Protein AF-A0A8S3DML2-F1 (afdb_monomer_lite)

Organism: NCBI:txid392030

Structure (mmCIF, N/CA/C/O backbone):
data_AF-A0A8S3DML2-F1
#
_entry.id   AF-A0A8S3DML2-F1
#
loop_
_atom_site.group_PDB
_atom_site.id
_atom_site.type_symbol
_atom_site.label_atom_id
_atom_site.label_alt_id
_atom_site.label_comp_id
_atom_site.label_asym_id
_atom_site.label_entity_id
_atom_site.label_seq_id
_atom_site.pdbx_PDB_ins_code
_atom_site.Cartn_x
_atom_site.Cartn_y
_atom_site.Cartn_z
_atom_site.occupancy
_atom_site.B_iso_or_equiv
_atom_site.auth_seq_id
_atom_site.auth_comp_id
_atom_site.auth_asym_id
_atom_site.auth_atom_id
_atom_site.pdbx_PDB_model_num
ATOM 1 N N . MET A 1 1 ? -8.976 -10.281 14.510 1.00 56.25 1 MET A N 1
ATOM 2 C CA . MET A 1 1 ? -8.983 -8.835 14.181 1.00 56.25 1 MET A CA 1
ATOM 3 C C . MET A 1 1 ? -7.883 -8.433 13.188 1.00 56.25 1 MET A C 1
ATOM 5 O O . MET A 1 1 ? -8.184 -7.615 12.337 1.00 56.25 1 MET A O 1
ATOM 9 N N . GLY A 1 2 ? -6.665 -9.001 13.214 1.00 67.88 2 GLY A N 1
ATOM 10 C CA . GLY A 1 2 ? -5.572 -8.582 12.304 1.00 67.88 2 GLY A CA 1
ATOM 11 C C . GLY A 1 2 ? -5.790 -8.840 10.802 1.00 67.88 2 GLY A C 1
ATOM 12 O O . GLY A 1 2 ? -5.437 -8.001 9.981 1.00 67.88 2 GLY A O 1
ATOM 13 N N . TYR A 1 3 ? -6.442 -9.946 10.428 1.00 61.25 3 TYR A N 1
ATOM 14 C CA . TYR A 1 3 ? -6.661 -10.288 9.013 1.00 61.25 3 TYR A CA 1
ATOM 15 C C . TYR A 1 3 ? -7.576 -9.310 8.268 1.00 61.25 3 TYR A C 1
ATOM 17 O O . TYR A 1 3 ? -7.368 -9.074 7.083 1.00 61.25 3 TYR A O 1
ATOM 25 N N . LEU A 1 4 ? -8.551 -8.704 8.954 1.00 67.25 4 LEU A N 1
ATOM 26 C CA . LEU A 1 4 ? -9.472 -7.752 8.329 1.00 67.25 4 LEU A CA 1
ATOM 27 C C . LEU A 1 4 ? -8.756 -6.437 7.977 1.00 67.25 4 LEU A C 1
ATOM 29 O O . LEU A 1 4 ? -8.960 -5.906 6.890 1.00 67.25 4 LEU A O 1
ATOM 33 N N . SER A 1 5 ? -7.861 -5.956 8.848 1.00 67.94 5 SER A N 1
ATOM 34 C CA . SER A 1 5 ? -7.054 -4.756 8.581 1.00 67.94 5 SER A CA 1
ATOM 35 C C . SER A 1 5 ? -6.068 -4.964 7.431 1.00 67.94 5 SER A C 1
ATOM 37 O O . SER A 1 5 ? -5.923 -4.081 6.591 1.00 67.94 5 SER A O 1
ATOM 39 N N . ILE A 1 6 ? -5.443 -6.144 7.341 1.00 70.62 6 ILE A N 1
ATOM 40 C CA . ILE A 1 6 ? -4.531 -6.481 6.236 1.00 70.62 6 ILE A CA 1
ATOM 41 C C . ILE A 1 6 ? -5.293 -6.552 4.905 1.00 70.62 6 ILE A C 1
ATOM 43 O O . ILE A 1 6 ? -4.812 -6.046 3.893 1.00 70.62 6 ILE A O 1
ATOM 47 N N . LEU A 1 7 ? -6.503 -7.123 4.902 1.00 68.12 7 LEU A N 1
ATOM 48 C CA . LEU A 1 7 ? -7.323 -7.224 3.693 1.00 68.12 7 LEU A CA 1
ATOM 49 C C . LEU A 1 7 ? -7.801 -5.849 3.202 1.00 68.12 7 LEU A C 1
ATOM 51 O O . LEU A 1 7 ? -7.779 -5.589 2.003 1.00 68.12 7 LEU A O 1
ATOM 55 N N . ILE A 1 8 ? -8.185 -4.955 4.120 1.00 75.88 8 ILE A N 1
ATOM 56 C CA . ILE A 1 8 ? -8.579 -3.576 3.794 1.00 75.88 8 ILE A CA 1
ATOM 57 C C . ILE A 1 8 ? -7.378 -2.784 3.265 1.00 75.88 8 ILE A C 1
ATOM 59 O O . ILE A 1 8 ? -7.527 -2.036 2.302 1.00 75.88 8 ILE A O 1
ATOM 63 N N . PHE A 1 9 ? -6.184 -2.982 3.830 1.00 74.31 9 PHE A N 1
ATOM 64 C CA . PHE A 1 9 ? -4.962 -2.347 3.335 1.00 74.31 9 PHE A CA 1
ATOM 65 C C . PHE A 1 9 ? -4.607 -2.830 1.923 1.00 74.31 9 PHE A C 1
ATOM 67 O O . PHE A 1 9 ? -4.358 -2.014 1.041 1.00 74.31 9 PHE A O 1
ATOM 74 N N . LEU A 1 10 ? -4.672 -4.139 1.662 1.00 71.56 10 LEU A N 1
ATOM 75 C CA . LEU A 1 10 ? -4.460 -4.699 0.323 1.00 71.56 10 LEU A CA 1
ATOM 76 C C . LEU A 1 10 ? -5.517 -4.223 -0.682 1.00 71.56 10 LEU A C 1
ATOM 78 O O . LEU A 1 10 ? -5.175 -3.924 -1.824 1.00 71.56 10 LEU A O 1
ATOM 82 N N . LEU A 1 11 ? -6.780 -4.092 -0.272 1.00 69.06 11 LEU A N 1
ATOM 83 C CA . LEU A 1 11 ? -7.845 -3.533 -1.111 1.00 69.06 11 LEU A CA 1
ATOM 84 C C . LEU A 1 11 ? -7.642 -2.037 -1.391 1.00 69.06 11 LEU A C 1
ATOM 86 O O . LEU A 1 11 ? -7.859 -1.593 -2.512 1.00 69.06 11 LEU A O 1
ATOM 90 N N . ALA A 1 12 ? -7.167 -1.258 -0.417 1.00 66.69 12 ALA A N 1
ATOM 91 C CA . ALA A 1 12 ? -6.858 0.159 -0.606 1.00 66.69 12 ALA A CA 1
ATOM 92 C C . ALA A 1 12 ? -5.622 0.374 -1.495 1.00 66.69 12 ALA A C 1
ATOM 94 O O . ALA A 1 12 ? -5.617 1.274 -2.332 1.00 66.69 12 ALA A O 1
ATOM 95 N N . VAL A 1 13 ? -4.598 -0.475 -1.355 1.00 62.88 13 VAL A N 1
ATOM 96 C CA . VAL A 1 13 ? -3.406 -0.471 -2.215 1.00 62.88 13 VAL A CA 1
ATOM 97 C C . VAL A 1 13 ? -3.764 -0.920 -3.630 1.00 62.88 13 VAL A C 1
ATOM 99 O O . VAL A 1 13 ? -3.348 -0.294 -4.593 1.00 62.88 13 VAL A O 1
ATOM 102 N N . THR A 1 14 ? -4.585 -1.955 -3.798 1.00 63.12 14 THR A N 1
ATOM 103 C CA . THR A 1 14 ? -5.029 -2.375 -5.138 1.00 63.12 14 THR A CA 1
ATOM 104 C C . THR A 1 14 ? -5.993 -1.377 -5.774 1.00 63.12 14 THR A C 1
ATOM 106 O O . THR A 1 14 ? -5.943 -1.203 -6.985 1.00 63.12 14 THR A O 1
ATOM 109 N N . ALA A 1 15 ? -6.806 -0.654 -4.999 1.00 61.09 15 ALA A N 1
ATOM 110 C CA . ALA A 1 15 ? -7.643 0.432 -5.513 1.00 61.09 15 ALA A CA 1
ATOM 111 C C . ALA A 1 15 ? -6.829 1.679 -5.906 1.00 61.09 15 ALA A C 1
ATOM 113 O O . ALA A 1 15 ? -7.180 2.350 -6.873 1.00 61.09 15 ALA A O 1
ATOM 114 N N . SER A 1 16 ? -5.734 1.983 -5.200 1.00 58.47 16 SER A N 1
ATOM 115 C CA . SER A 1 16 ? -4.846 3.101 -5.548 1.00 58.47 16 SER A CA 1
ATOM 116 C C . SER A 1 16 ? -3.881 2.765 -6.690 1.00 58.47 16 SER A C 1
ATOM 118 O O . SER A 1 16 ? -3.568 3.635 -7.497 1.00 58.47 16 SER A O 1
ATOM 120 N N . VAL A 1 17 ? -3.467 1.501 -6.808 1.00 55.97 17 VAL A N 1
ATOM 121 C CA . VAL A 1 17 ? -2.642 0.976 -7.913 1.00 55.97 17 VAL A CA 1
ATOM 122 C C . VAL A 1 17 ? -3.500 0.591 -9.133 1.00 55.97 17 VAL A C 1
ATOM 124 O O . VAL A 1 17 ? -3.000 0.495 -10.249 1.00 55.97 17 VAL A O 1
ATOM 127 N N . GLY A 1 18 ? -4.812 0.422 -8.953 1.00 49.06 18 GLY A N 1
ATOM 128 C CA . GLY A 1 18 ? -5.764 -0.065 -9.954 1.00 49.06 18 GLY A CA 1
ATOM 129 C C . GLY A 1 18 ? -6.205 0.941 -11.018 1.00 49.06 18 GLY A C 1
ATOM 130 O O . GLY A 1 18 ? -7.106 0.628 -11.794 1.00 49.06 18 GLY A O 1
ATOM 131 N N . GLN A 1 19 ? -5.593 2.126 -11.110 1.00 59.62 19 GLN A N 1
ATOM 132 C CA . GLN A 1 19 ? -5.768 2.964 -12.298 1.00 59.62 19 GLN A CA 1
ATOM 133 C C . GLN A 1 19 ? -4.965 2.360 -13.454 1.00 59.62 19 GLN A C 1
ATOM 135 O O . GLN A 1 19 ? -3.848 2.771 -13.752 1.00 59.62 19 GLN A O 1
ATOM 140 N N . THR A 1 20 ? -5.563 1.382 -14.135 1.00 58.94 20 THR A N 1
ATOM 141 C CA . THR A 1 20 ? -5.059 0.747 -15.368 1.00 58.94 20 THR A CA 1
ATOM 142 C C . THR A 1 20 ? -4.580 1.757 -16.418 1.00 58.94 20 THR A C 1
ATOM 144 O O . THR A 1 20 ? -3.666 1.469 -17.185 1.00 58.94 20 THR A O 1
ATOM 147 N N . ASN A 1 21 ? -5.125 2.975 -16.376 1.00 75.25 21 ASN A N 1
ATOM 148 C CA . ASN A 1 21 ? -4.763 4.103 -17.229 1.00 75.25 21 ASN A CA 1
ATOM 149 C C . ASN A 1 21 ? -3.273 4.487 -17.151 1.00 75.25 21 ASN A C 1
ATOM 151 O O . ASN A 1 21 ? -2.723 5.015 -18.118 1.00 75.25 21 ASN A O 1
ATOM 155 N N . ASP A 1 22 ? -2.604 4.232 -16.024 1.00 77.69 22 ASP A N 1
ATOM 156 C CA . ASP A 1 22 ? -1.210 4.635 -15.844 1.00 77.69 22 ASP A CA 1
ATOM 157 C C . ASP A 1 22 ? -0.243 3.763 -16.646 1.00 77.69 22 ASP A C 1
ATOM 159 O O . ASP A 1 22 ? 0.681 4.289 -17.269 1.00 77.69 22 ASP A O 1
ATOM 163 N N . MET A 1 23 ? -0.489 2.452 -16.706 1.00 79.25 23 MET A N 1
ATOM 164 C CA . MET A 1 23 ? 0.318 1.535 -17.516 1.00 79.25 23 MET A CA 1
ATOM 165 C C . MET A 1 23 ? 0.101 1.763 -19.013 1.00 79.25 23 MET A C 1
ATOM 167 O O . MET A 1 23 ? 1.052 1.670 -19.793 1.00 79.25 23 MET A O 1
ATOM 171 N N . ASP A 1 24 ? -1.114 2.142 -19.409 1.00 88.88 24 ASP A N 1
ATOM 172 C CA . ASP A 1 24 ? -1.418 2.506 -20.792 1.00 88.88 24 ASP A CA 1
ATOM 173 C C . ASP A 1 24 ? -0.679 3.776 -21.225 1.00 88.88 24 ASP A C 1
ATOM 175 O O . ASP A 1 24 ? -0.161 3.835 -22.344 1.00 88.88 24 ASP A O 1
ATOM 179 N N . TRP A 1 25 ? -0.538 4.762 -20.329 1.00 89.06 25 TRP A N 1
ATOM 180 C CA . TRP A 1 25 ? 0.283 5.942 -20.598 1.00 89.06 25 TRP A CA 1
ATOM 181 C C . TRP A 1 25 ? 1.746 5.561 -20.860 1.00 89.06 25 TRP A C 1
ATOM 183 O O . TRP A 1 25 ? 2.293 5.958 -21.887 1.00 89.06 25 TRP A O 1
ATOM 193 N N . TYR A 1 26 ? 2.366 4.737 -20.005 1.00 87.00 26 TYR A N 1
ATOM 194 C CA . TYR A 1 26 ? 3.755 4.291 -20.207 1.00 87.00 26 TYR A CA 1
ATOM 195 C C . TYR A 1 26 ? 3.931 3.503 -21.501 1.00 87.00 26 TYR A C 1
ATOM 197 O O . TYR A 1 26 ? 4.868 3.751 -22.262 1.00 87.00 26 TYR A O 1
ATOM 205 N N . ARG A 1 27 ? 3.009 2.578 -21.778 1.00 88.06 27 ARG A N 1
ATOM 206 C CA . ARG A 1 27 ? 3.013 1.798 -23.016 1.00 88.06 27 ARG A CA 1
ATOM 207 C C . ARG A 1 27 ? 2.925 2.707 -24.239 1.00 88.06 27 ARG A C 1
ATOM 209 O O . ARG A 1 27 ? 3.657 2.505 -25.204 1.00 88.06 27 ARG A O 1
ATOM 216 N N . SER A 1 28 ? 2.068 3.724 -24.178 1.00 93.38 28 SER A N 1
ATOM 217 C CA . SER A 1 28 ? 1.942 4.736 -25.224 1.00 93.38 28 SER A CA 1
ATOM 218 C C . SER A 1 28 ? 3.246 5.517 -25.417 1.00 93.38 28 SER A C 1
ATOM 220 O O . SER A 1 28 ? 3.734 5.611 -26.543 1.00 93.38 28 SER A O 1
ATOM 222 N N . GLN A 1 29 ? 3.878 5.984 -24.333 1.00 90.19 29 GLN A N 1
ATOM 223 C CA . GLN A 1 29 ? 5.158 6.700 -24.410 1.00 90.19 29 GLN A CA 1
ATOM 224 C C . GLN A 1 29 ? 6.274 5.837 -25.014 1.00 90.19 29 GLN A C 1
ATOM 226 O O . GLN A 1 29 ? 6.993 6.298 -25.896 1.00 90.19 29 GLN A O 1
ATOM 231 N N . LEU A 1 30 ? 6.397 4.571 -24.603 1.00 89.00 30 LEU A N 1
ATOM 232 C CA . LEU A 1 30 ? 7.383 3.645 -25.171 1.00 89.00 30 LEU A CA 1
ATOM 233 C C . LEU A 1 30 ? 7.159 3.435 -26.672 1.00 89.00 30 LEU A C 1
ATOM 235 O O . LEU A 1 30 ? 8.099 3.552 -27.463 1.00 89.00 30 LEU A O 1
ATOM 239 N N . ASN A 1 31 ? 5.908 3.181 -27.063 1.00 93.50 31 ASN A N 1
ATOM 240 C CA . ASN A 1 31 ? 5.531 2.952 -28.454 1.00 93.50 31 ASN A CA 1
ATOM 241 C C . ASN A 1 31 ? 5.760 4.175 -29.347 1.00 93.50 31 ASN A C 1
ATOM 243 O O . ASN A 1 31 ? 6.061 4.008 -30.524 1.00 93.50 31 ASN A O 1
ATOM 247 N N . GLN A 1 32 ? 5.610 5.389 -28.816 1.00 93.50 32 GLN A N 1
ATOM 248 C CA . GLN A 1 32 ? 5.753 6.616 -29.599 1.00 93.50 32 GLN A CA 1
ATOM 249 C C . GLN A 1 32 ? 7.189 7.146 -29.618 1.00 93.50 32 GLN A C 1
ATOM 251 O O . GLN A 1 32 ? 7.654 7.608 -30.657 1.00 93.50 32 GLN A O 1
ATOM 256 N N . LEU A 1 33 ? 7.898 7.087 -28.489 1.00 91.06 33 LEU A N 1
ATOM 257 C CA . LEU A 1 33 ? 9.145 7.834 -28.300 1.00 91.06 33 LEU A CA 1
ATOM 258 C C . LEU A 1 33 ? 10.410 6.979 -28.339 1.00 91.06 33 LEU A C 1
ATOM 260 O O . LEU A 1 33 ? 11.481 7.516 -28.624 1.00 91.06 33 LEU A O 1
ATOM 264 N N . ILE A 1 34 ? 10.311 5.684 -28.028 1.00 90.56 34 ILE A N 1
ATOM 265 C CA . ILE A 1 34 ? 11.480 4.804 -27.871 1.00 90.56 34 ILE A CA 1
ATOM 266 C C . ILE A 1 34 ? 11.552 3.772 -28.993 1.00 90.56 34 ILE A C 1
ATOM 268 O O . ILE A 1 34 ? 12.587 3.641 -29.645 1.00 90.56 34 ILE A O 1
ATOM 272 N N . ILE A 1 35 ? 10.450 3.069 -29.264 1.00 90.62 35 ILE A N 1
ATOM 273 C CA . ILE A 1 35 ? 10.438 1.975 -30.244 1.00 90.62 35 ILE A CA 1
ATOM 274 C C . ILE A 1 35 ? 10.754 2.457 -31.673 1.00 90.62 35 ILE A C 1
ATOM 276 O O . ILE A 1 35 ? 11.594 1.825 -32.323 1.00 90.62 35 ILE A O 1
ATOM 280 N N . PRO A 1 36 ? 10.165 3.554 -32.191 1.00 95.00 36 PRO A N 1
ATOM 281 C CA . PRO A 1 36 ? 10.436 3.997 -33.557 1.00 95.00 36 PRO A CA 1
ATOM 282 C C . PRO A 1 36 ? 11.902 4.390 -33.823 1.00 95.00 36 PRO A C 1
ATOM 284 O O . PRO A 1 36 ? 12.470 3.856 -34.780 1.00 95.00 36 PRO A O 1
ATOM 287 N N . PRO A 1 37 ? 12.564 5.254 -33.017 1.00 89.44 37 PRO A N 1
ATOM 288 C CA . PRO A 1 37 ? 13.963 5.604 -33.265 1.00 89.44 37 PRO A CA 1
ATOM 289 C C . PRO A 1 37 ? 14.897 4.406 -33.092 1.00 89.44 37 PRO A C 1
ATOM 291 O O . PRO A 1 37 ? 15.834 4.268 -33.874 1.00 89.44 37 PRO A O 1
ATOM 294 N N . TYR A 1 38 ? 14.613 3.507 -32.144 1.00 92.00 38 TYR A N 1
ATOM 295 C CA . TYR A 1 38 ? 15.366 2.264 -31.983 1.00 92.00 38 TYR A CA 1
ATOM 296 C C . TYR A 1 38 ? 15.270 1.374 -33.228 1.00 92.00 38 TYR A C 1
ATOM 298 O O . TYR A 1 38 ? 16.286 0.957 -33.782 1.00 92.00 38 TYR A O 1
ATOM 306 N N . THR A 1 39 ? 14.049 1.135 -33.713 1.00 94.19 39 THR A N 1
ATOM 307 C CA . THR A 1 39 ? 13.798 0.302 -34.899 1.00 94.19 39 THR A CA 1
ATOM 308 C C . THR A 1 39 ? 14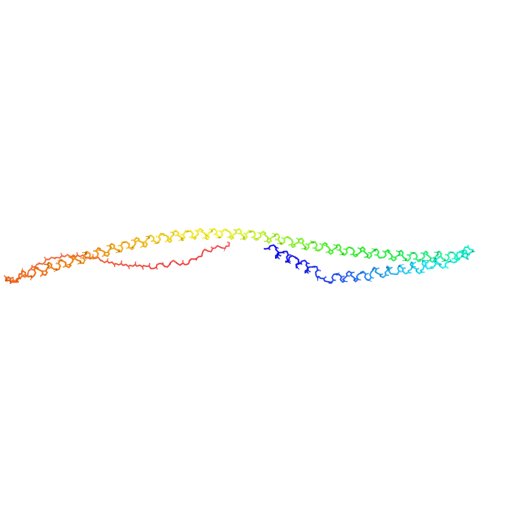.469 0.900 -36.136 1.00 94.19 39 THR A C 1
ATOM 310 O O . THR A 1 39 ? 15.093 0.180 -36.917 1.00 94.19 39 THR A O 1
ATOM 313 N N . ARG A 1 40 ? 14.410 2.230 -36.294 1.00 96.38 40 ARG A N 1
ATOM 314 C CA . ARG A 1 40 ? 15.088 2.935 -37.387 1.00 96.38 40 ARG A CA 1
ATOM 315 C C . ARG A 1 40 ? 16.607 2.813 -37.285 1.00 96.38 40 ARG A C 1
ATOM 317 O O . ARG A 1 40 ? 17.236 2.431 -38.268 1.00 96.38 40 ARG A O 1
ATOM 324 N N . ALA A 1 41 ? 17.188 3.072 -36.115 1.00 92.50 41 ALA A N 1
ATOM 325 C CA . ALA A 1 41 ? 18.629 2.951 -35.896 1.00 92.50 41 ALA A CA 1
ATOM 326 C C . ALA A 1 41 ? 19.124 1.529 -36.200 1.00 92.50 41 ALA A C 1
ATOM 328 O O . ALA A 1 41 ? 20.127 1.356 -36.890 1.00 92.50 41 ALA A O 1
ATOM 329 N N . TYR A 1 42 ? 18.373 0.518 -35.758 1.00 94.06 42 TYR A N 1
ATOM 330 C CA . TYR A 1 42 ? 18.654 -0.881 -36.063 1.00 94.06 42 TYR A CA 1
ATOM 331 C C . TYR A 1 42 ? 18.615 -1.162 -37.572 1.00 94.06 42 TYR A C 1
ATOM 333 O O . TYR A 1 42 ? 19.530 -1.787 -38.104 1.00 94.06 42 TYR A O 1
ATOM 341 N N . SER A 1 43 ? 17.608 -0.646 -38.285 1.00 96.50 43 SER A N 1
ATOM 342 C CA . SER A 1 43 ? 17.499 -0.830 -39.737 1.00 96.50 43 SER A CA 1
ATOM 343 C C . SER A 1 43 ? 18.658 -0.192 -40.518 1.00 96.50 43 SER A C 1
ATOM 345 O O . SER A 1 43 ? 19.155 -0.811 -41.457 1.00 96.50 43 SER A O 1
ATOM 347 N N . ILE A 1 44 ? 19.135 0.991 -40.107 1.00 95.31 44 ILE A N 1
ATOM 348 C CA . ILE A 1 44 ? 20.293 1.667 -40.721 1.00 95.31 44 ILE A CA 1
ATOM 349 C C . ILE A 1 44 ? 21.561 0.855 -40.460 1.00 95.31 44 ILE A C 1
ATOM 351 O O . ILE A 1 44 ? 22.328 0.572 -41.378 1.00 95.31 44 ILE A O 1
ATOM 355 N N . LEU A 1 45 ? 21.763 0.422 -39.213 1.00 93.12 45 LEU A N 1
ATOM 356 C CA . LEU A 1 45 ? 22.908 -0.406 -38.852 1.00 93.12 45 LEU A CA 1
ATOM 357 C C . LEU A 1 45 ? 22.949 -1.695 -39.684 1.00 93.12 45 LEU A C 1
ATOM 359 O O . LEU A 1 45 ? 23.995 -2.056 -40.220 1.00 93.12 45 LEU A O 1
ATOM 363 N N . GLN A 1 46 ? 21.812 -2.376 -39.820 1.00 95.81 46 GLN A N 1
ATOM 364 C CA . GLN A 1 46 ? 21.745 -3.641 -40.538 1.00 95.81 46 GLN A CA 1
ATOM 365 C C . GLN A 1 46 ? 21.899 -3.464 -42.052 1.00 95.81 46 GLN A C 1
ATOM 367 O O . GLN A 1 46 ? 22.715 -4.149 -42.664 1.00 95.81 46 GLN A O 1
ATOM 372 N N . ASN A 1 47 ? 21.135 -2.558 -42.661 1.00 95.56 47 ASN A N 1
ATOM 373 C CA . ASN A 1 47 ? 21.061 -2.463 -44.118 1.00 95.56 47 ASN A CA 1
ATOM 374 C C . ASN A 1 47 ? 22.168 -1.579 -44.700 1.00 95.56 47 ASN A C 1
ATOM 376 O O . ASN A 1 47 ? 22.805 -1.957 -45.683 1.00 95.56 47 ASN A O 1
ATOM 380 N N . ASP A 1 48 ? 22.427 -0.423 -44.089 1.00 94.31 48 ASP A N 1
ATOM 381 C CA . ASP A 1 48 ? 23.339 0.572 -44.653 1.00 94.31 48 ASP A CA 1
ATOM 382 C C . ASP A 1 48 ? 24.777 0.427 -44.171 1.00 94.31 48 ASP A C 1
ATOM 384 O O . ASP A 1 48 ? 25.689 0.786 -44.909 1.00 94.31 48 ASP A O 1
ATOM 388 N N . ILE A 1 49 ? 25.006 -0.120 -42.978 1.00 92.00 49 ILE A N 1
ATOM 389 C CA . ILE A 1 49 ? 26.366 -0.338 -42.475 1.00 92.00 49 ILE A CA 1
ATOM 390 C C . ILE A 1 49 ? 26.783 -1.783 -42.739 1.00 92.00 49 ILE A C 1
ATOM 392 O O . ILE A 1 49 ? 27.633 -2.035 -43.593 1.00 92.00 49 ILE A O 1
ATOM 396 N N . ILE A 1 50 ? 26.160 -2.745 -42.052 1.00 92.44 50 ILE A N 1
ATOM 397 C CA . ILE A 1 50 ? 26.552 -4.159 -42.124 1.00 92.44 50 ILE A CA 1
ATOM 398 C C . ILE A 1 50 ? 26.332 -4.710 -43.535 1.00 92.44 50 ILE A C 1
ATOM 400 O O . ILE A 1 50 ? 27.246 -5.296 -44.110 1.00 92.44 50 ILE A O 1
ATOM 404 N N . GLY A 1 51 ? 25.152 -4.481 -44.118 1.00 94.88 51 GLY A N 1
ATOM 405 C CA . GLY A 1 51 ? 24.820 -4.942 -45.465 1.00 94.88 51 GLY A CA 1
ATOM 406 C C . GLY A 1 51 ? 25.821 -4.451 -46.508 1.00 94.88 51 GLY A C 1
ATOM 407 O O . GLY A 1 51 ? 26.356 -5.252 -47.271 1.00 94.88 51 GLY A O 1
ATOM 408 N N . ARG A 1 52 ? 26.158 -3.154 -46.488 1.00 92.50 52 ARG A N 1
ATOM 409 C CA . ARG A 1 52 ? 27.157 -2.592 -47.408 1.00 92.50 52 ARG A CA 1
ATOM 410 C C . ARG A 1 52 ? 28.533 -3.200 -47.191 1.00 92.50 52 ARG A C 1
ATOM 412 O O . ARG A 1 52 ? 29.150 -3.606 -48.171 1.00 92.50 52 ARG A O 1
ATOM 419 N N . LEU A 1 53 ? 28.983 -3.310 -45.940 1.00 92.44 53 LEU A N 1
ATOM 420 C CA . LEU A 1 53 ? 30.289 -3.883 -45.611 1.00 92.44 53 LEU A CA 1
ATOM 421 C C . LEU A 1 53 ? 30.443 -5.326 -46.108 1.00 92.44 53 LEU A C 1
ATOM 423 O O . LEU A 1 53 ? 31.505 -5.689 -46.602 1.00 92.44 53 LEU A O 1
ATOM 427 N N . LEU A 1 54 ? 29.379 -6.127 -46.032 1.00 94.06 54 LEU A N 1
ATOM 428 C CA . LEU A 1 54 ? 29.383 -7.511 -46.511 1.00 94.06 54 LEU A CA 1
ATOM 429 C C . LEU A 1 54 ? 29.386 -7.627 -48.042 1.00 94.06 54 LEU A C 1
ATOM 431 O O . LEU A 1 54 ? 29.864 -8.623 -48.574 1.00 94.06 54 LEU A O 1
ATOM 435 N N . THR A 1 55 ? 28.859 -6.628 -48.753 1.00 93.12 55 THR A N 1
ATOM 436 C CA . THR A 1 55 ? 28.808 -6.620 -50.229 1.00 93.12 55 THR A CA 1
ATOM 437 C C . THR A 1 55 ? 30.060 -6.054 -50.899 1.00 93.12 55 THR A C 1
ATOM 439 O O . THR A 1 55 ? 30.165 -6.089 -52.123 1.00 93.12 55 THR A O 1
ATOM 442 N N . ILE A 1 56 ? 31.005 -5.516 -50.126 1.00 92.44 56 ILE A N 1
ATOM 443 C CA . ILE A 1 56 ? 32.247 -4.949 -50.658 1.00 92.44 56 ILE A CA 1
ATOM 444 C C . ILE A 1 56 ? 33.100 -6.057 -51.270 1.00 92.44 56 ILE A C 1
ATOM 446 O O . ILE A 1 56 ? 33.579 -6.954 -50.574 1.00 92.44 56 ILE A O 1
ATOM 450 N N . ASN A 1 57 ? 33.360 -5.949 -52.573 1.00 91.25 57 ASN A N 1
ATOM 451 C CA . ASN A 1 57 ? 34.442 -6.688 -53.201 1.00 91.25 57 ASN A CA 1
ATOM 452 C C . ASN A 1 57 ? 35.762 -5.990 -52.861 1.00 91.25 57 ASN A C 1
ATOM 454 O O . ASN A 1 57 ? 36.139 -4.987 -53.468 1.00 91.25 57 ASN A O 1
ATOM 458 N N . VAL A 1 58 ? 36.438 -6.520 -51.844 1.00 86.88 58 VAL A N 1
ATOM 459 C CA . VAL A 1 58 ? 37.664 -5.949 -51.278 1.00 86.88 58 VAL A CA 1
ATOM 460 C C . VAL A 1 58 ? 38.738 -5.745 -52.354 1.00 86.88 58 VAL A C 1
ATOM 462 O O . VAL A 1 58 ? 39.453 -4.750 -52.318 1.00 86.88 58 VAL A O 1
ATOM 465 N N . VAL A 1 59 ? 38.815 -6.638 -53.346 1.00 86.62 59 VAL A N 1
ATOM 466 C CA . VAL A 1 59 ? 39.844 -6.597 -54.396 1.00 86.62 59 VAL A CA 1
ATOM 467 C C . VAL A 1 59 ? 39.636 -5.424 -55.359 1.00 86.62 59 VAL A C 1
ATOM 469 O O . VAL A 1 59 ? 40.596 -4.761 -55.719 1.00 86.62 59 VAL A O 1
ATOM 472 N N . GLU A 1 60 ? 38.394 -5.122 -55.740 1.00 81.94 60 GLU A N 1
ATOM 473 C CA . GLU A 1 60 ? 38.098 -4.061 -56.719 1.00 81.94 60 GLU A CA 1
ATOM 474 C C . GLU A 1 60 ? 38.137 -2.656 -56.111 1.00 81.94 60 GLU A C 1
ATOM 476 O O . GLU A 1 60 ? 38.410 -1.673 -56.799 1.00 81.94 60 GLU A O 1
ATOM 481 N N . ILE A 1 61 ? 37.842 -2.545 -54.816 1.00 82.06 61 ILE A N 1
ATOM 482 C CA . ILE A 1 61 ? 37.690 -1.248 -54.157 1.00 82.06 61 ILE A CA 1
ATOM 483 C C . ILE A 1 61 ? 39.042 -0.639 -53.779 1.00 82.06 61 ILE A C 1
ATOM 485 O O . ILE A 1 61 ? 39.196 0.578 -53.873 1.00 82.06 61 ILE A O 1
ATOM 489 N N . PHE A 1 62 ? 40.042 -1.444 -53.410 1.00 80.62 62 PHE A N 1
ATOM 490 C CA . PHE A 1 62 ? 41.341 -0.902 -52.994 1.00 80.62 62 PHE A CA 1
ATOM 491 C C . PHE A 1 62 ? 42.125 -0.222 -54.123 1.00 80.62 62 PHE A C 1
ATOM 493 O O . PHE A 1 62 ? 42.882 0.711 -53.849 1.00 80.62 62 PHE A O 1
ATOM 500 N N . ASP A 1 63 ? 41.876 -0.598 -55.377 1.00 88.38 63 ASP A N 1
ATOM 501 C CA . ASP A 1 63 ? 42.507 0.037 -56.537 1.00 88.38 63 ASP A CA 1
ATOM 502 C C . ASP A 1 63 ? 41.818 1.358 -56.939 1.00 88.38 63 ASP A C 1
ATOM 504 O O . ASP A 1 63 ? 42.367 2.139 -57.720 1.00 88.38 63 ASP A O 1
ATOM 508 N N . ASN A 1 64 ? 40.641 1.665 -56.374 1.00 90.25 64 ASN A N 1
ATOM 509 C CA . ASN A 1 64 ? 39.852 2.852 -56.701 1.00 90.25 64 ASN A CA 1
ATOM 510 C C . ASN A 1 64 ? 39.566 3.727 -55.467 1.00 90.25 64 ASN A C 1
ATOM 512 O O . ASN A 1 64 ? 38.510 3.651 -54.833 1.00 90.25 64 ASN A O 1
ATOM 516 N N . GLN A 1 65 ? 40.495 4.643 -55.181 1.00 90.19 65 GLN A N 1
ATOM 517 C CA . GLN A 1 65 ? 40.417 5.603 -54.067 1.00 90.19 65 GLN A CA 1
ATOM 518 C C . GLN A 1 65 ? 39.105 6.409 -54.028 1.00 90.19 65 GLN A C 1
ATOM 520 O O . GLN A 1 65 ? 38.614 6.753 -52.952 1.00 90.19 65 GLN A O 1
ATOM 525 N N . THR A 1 66 ? 38.499 6.701 -55.183 1.00 92.38 66 THR A N 1
ATOM 526 C CA . THR A 1 66 ? 37.231 7.438 -55.243 1.00 92.38 66 THR A CA 1
ATOM 527 C C . THR A 1 66 ? 36.065 6.620 -54.684 1.00 92.38 66 THR A C 1
ATOM 529 O O . THR A 1 66 ? 35.219 7.173 -53.980 1.00 92.38 66 THR A O 1
ATOM 532 N N . GLU A 1 67 ? 36.013 5.313 -54.947 1.00 89.69 67 GLU A N 1
ATOM 533 C CA . GLU A 1 67 ? 34.960 4.443 -54.407 1.00 89.69 67 GLU A CA 1
ATOM 534 C C . GLU A 1 67 ? 35.147 4.183 -52.908 1.00 89.69 67 GLU A C 1
ATOM 536 O O . GLU A 1 67 ? 34.164 4.190 -52.163 1.00 89.69 67 GLU A O 1
ATOM 541 N N . VAL A 1 68 ? 36.397 4.078 -52.439 1.00 91.06 68 VAL A N 1
ATOM 542 C CA . VAL A 1 68 ? 36.710 4.024 -50.999 1.00 91.06 68 VAL A CA 1
ATOM 543 C C . VAL A 1 68 ? 36.193 5.271 -50.281 1.00 91.06 68 VAL A C 1
ATOM 545 O O . VAL A 1 68 ? 35.500 5.147 -49.271 1.00 91.06 68 VAL A O 1
ATOM 548 N N . SER A 1 69 ? 36.467 6.469 -50.812 1.00 93.69 69 SER A N 1
ATOM 549 C CA . SER A 1 69 ? 35.996 7.726 -50.212 1.00 93.69 69 SER A CA 1
ATOM 550 C C . SER A 1 69 ? 34.469 7.793 -50.162 1.00 93.69 69 SER A C 1
ATOM 552 O O . SER A 1 69 ? 33.903 8.079 -49.112 1.00 93.69 69 SER A O 1
ATOM 554 N N . LYS A 1 70 ? 33.779 7.455 -51.262 1.00 92.44 70 LYS A N 1
ATOM 555 C CA . LYS A 1 70 ? 32.305 7.451 -51.305 1.00 92.44 70 LYS A CA 1
ATOM 556 C C . LYS A 1 70 ? 31.693 6.479 -50.299 1.00 92.44 70 LYS A C 1
ATOM 558 O O . LYS A 1 70 ? 30.646 6.768 -49.717 1.00 92.44 70 LYS A O 1
ATOM 563 N N . LEU A 1 71 ? 32.298 5.305 -50.131 1.00 91.50 71 LEU A N 1
ATOM 564 C CA . LEU A 1 71 ? 31.866 4.331 -49.137 1.00 91.50 71 LEU A CA 1
ATOM 565 C C . LEU A 1 71 ? 32.078 4.868 -47.718 1.00 91.50 71 LEU A C 1
ATOM 567 O O . LEU A 1 71 ? 31.164 4.776 -46.900 1.00 91.50 71 LEU A O 1
ATOM 571 N N . ALA A 1 72 ? 33.250 5.441 -47.440 1.00 93.50 72 ALA A N 1
ATOM 572 C CA . ALA A 1 72 ? 33.561 6.033 -46.145 1.00 93.50 72 ALA A CA 1
ATOM 573 C C . ALA A 1 72 ? 32.582 7.163 -45.790 1.00 93.50 72 ALA A C 1
ATOM 575 O O . ALA A 1 72 ? 32.052 7.176 -44.681 1.00 93.50 72 ALA A O 1
ATOM 576 N N . ASP A 1 73 ? 32.258 8.042 -46.742 1.00 95.62 73 ASP A N 1
ATOM 577 C CA . ASP A 1 73 ? 31.291 9.128 -46.549 1.00 95.62 73 ASP A CA 1
ATOM 578 C C . ASP A 1 73 ? 29.890 8.594 -46.229 1.00 95.62 73 ASP A C 1
ATOM 580 O O . ASP A 1 73 ? 29.229 9.075 -45.306 1.00 95.62 73 ASP A O 1
ATOM 584 N N . LYS A 1 74 ? 29.443 7.551 -46.942 1.00 93.44 74 LYS A N 1
ATOM 585 C CA . LYS A 1 74 ? 28.154 6.896 -46.669 1.00 93.44 74 LYS A CA 1
ATOM 586 C C . LYS A 1 74 ? 28.126 6.248 -45.289 1.00 93.44 74 LYS A C 1
ATOM 588 O O . LYS A 1 74 ? 27.174 6.466 -44.549 1.00 93.44 74 LYS A O 1
ATOM 593 N N . LEU A 1 75 ? 29.162 5.489 -44.927 1.00 93.62 75 LEU A N 1
ATOM 594 C CA . LEU A 1 75 ? 29.265 4.851 -43.611 1.00 93.62 75 LEU A CA 1
ATOM 595 C C . LEU A 1 75 ? 29.309 5.889 -42.487 1.00 93.62 75 LEU A C 1
ATOM 597 O O . LEU A 1 75 ? 28.637 5.719 -41.470 1.00 93.62 75 LEU A O 1
ATOM 601 N N . SER A 1 76 ? 30.054 6.977 -42.683 1.00 96.31 76 SER A N 1
ATOM 602 C CA . SER A 1 76 ? 30.118 8.107 -41.756 1.00 96.31 76 SER A CA 1
ATOM 603 C C . SER A 1 76 ? 28.740 8.751 -41.572 1.00 96.31 76 SER A C 1
ATOM 605 O O . SER A 1 76 ? 28.283 8.924 -40.441 1.00 96.31 76 SER A O 1
ATOM 607 N N . CYS A 1 77 ? 28.023 9.006 -42.671 1.00 95.94 77 CYS A N 1
ATOM 608 C CA . CYS A 1 77 ? 26.669 9.556 -42.647 1.00 95.94 77 CYS A CA 1
ATOM 609 C C . CYS A 1 77 ? 25.680 8.634 -41.912 1.00 95.94 77 CYS A C 1
ATOM 611 O O . CYS A 1 77 ? 25.018 9.078 -40.973 1.00 95.94 77 CYS A O 1
ATOM 613 N N . SER A 1 78 ? 25.641 7.340 -42.252 1.00 96.19 78 SER A N 1
ATOM 614 C CA . SER A 1 78 ? 24.779 6.356 -41.579 1.00 96.19 78 SER A CA 1
ATOM 615 C C . SER A 1 78 ? 25.111 6.211 -40.092 1.00 96.19 78 SER A C 1
ATOM 617 O O . SER A 1 78 ? 24.211 6.123 -39.259 1.00 96.19 78 SER A O 1
ATOM 619 N N . THR A 1 79 ? 26.398 6.234 -39.731 1.00 94.56 79 THR A N 1
ATOM 620 C CA . THR A 1 79 ? 26.835 6.183 -38.327 1.00 94.56 79 THR A CA 1
ATOM 621 C C . THR A 1 79 ? 26.387 7.431 -37.568 1.00 94.56 79 THR A C 1
ATOM 623 O O . THR A 1 79 ? 25.875 7.324 -36.454 1.00 94.56 79 THR A O 1
ATOM 626 N N . SER A 1 80 ? 26.526 8.615 -38.172 1.00 96.94 80 SER A N 1
ATOM 627 C CA . SER A 1 80 ? 26.056 9.873 -37.587 1.00 96.94 80 SER A CA 1
ATOM 628 C C . SER A 1 80 ? 24.543 9.857 -37.352 1.00 96.94 80 SER A C 1
ATOM 630 O O . SER A 1 80 ? 24.102 10.231 -36.264 1.00 96.94 80 SER A O 1
ATOM 632 N N . GLU A 1 81 ? 23.755 9.351 -38.306 1.00 96.31 81 GLU A N 1
ATOM 633 C CA . GLU A 1 81 ? 22.300 9.229 -38.156 1.00 96.31 81 GLU A CA 1
ATOM 634 C C . GLU A 1 81 ? 21.916 8.275 -37.014 1.00 96.31 81 GLU A C 1
ATOM 636 O O . GLU A 1 81 ? 21.075 8.617 -36.177 1.00 96.31 81 GLU A O 1
ATOM 641 N N . VAL A 1 82 ? 22.570 7.111 -36.917 1.00 95.50 82 VAL A N 1
ATOM 642 C CA . VAL A 1 82 ? 22.367 6.166 -35.804 1.00 95.50 82 VAL A CA 1
ATOM 643 C C . VAL A 1 82 ? 22.670 6.833 -34.461 1.00 95.50 82 VAL A C 1
ATOM 645 O O . VAL A 1 82 ? 21.871 6.720 -33.530 1.00 95.50 82 VAL A O 1
ATOM 648 N N . LEU A 1 83 ? 23.779 7.571 -34.353 1.00 96.62 83 LEU A N 1
ATOM 649 C CA . LEU A 1 83 ? 24.141 8.285 -33.125 1.00 96.62 83 LEU A CA 1
ATOM 650 C C . LEU A 1 83 ? 23.098 9.341 -32.741 1.00 96.62 83 LEU A C 1
ATOM 652 O O . LEU A 1 83 ? 22.731 9.441 -31.569 1.00 96.62 83 LEU A O 1
ATOM 656 N N . THR A 1 84 ? 22.577 10.099 -33.710 1.00 96.06 84 THR A N 1
ATOM 657 C CA . THR A 1 84 ? 21.502 11.069 -33.460 1.00 96.06 84 THR A CA 1
ATOM 658 C C . THR A 1 84 ? 20.230 10.385 -32.950 1.00 96.06 84 THR A C 1
ATOM 660 O O . THR A 1 84 ? 19.643 10.847 -31.970 1.00 96.06 84 THR A O 1
ATOM 663 N N . LEU A 1 85 ? 19.822 9.262 -33.551 1.00 94.81 85 LEU A N 1
ATOM 664 C CA . LEU A 1 85 ? 18.640 8.506 -33.116 1.00 94.81 85 LEU A CA 1
ATOM 665 C C . LEU A 1 85 ? 18.803 7.942 -31.700 1.00 94.81 85 LEU A C 1
ATOM 667 O O . LEU A 1 85 ? 17.882 8.044 -30.888 1.00 94.81 85 LEU A O 1
ATOM 671 N N . LEU A 1 86 ? 19.977 7.391 -31.382 1.00 94.19 86 LEU A N 1
ATOM 672 C CA . LEU A 1 86 ? 20.276 6.875 -30.045 1.00 94.19 86 LEU A CA 1
ATOM 673 C C . LEU A 1 86 ? 20.308 7.994 -28.997 1.00 94.19 86 LEU A C 1
ATOM 675 O O . LEU A 1 86 ? 19.765 7.820 -27.907 1.00 94.19 86 LEU A O 1
ATOM 679 N N . SER A 1 87 ? 20.871 9.158 -29.331 1.00 95.88 87 SER A N 1
ATOM 680 C CA . SER A 1 87 ? 20.865 10.328 -28.446 1.00 95.88 87 SER A CA 1
ATOM 681 C C . SER A 1 87 ? 19.441 10.823 -28.160 1.00 95.88 87 SER A C 1
ATOM 683 O O . SER A 1 87 ? 19.081 11.035 -27.001 1.00 95.88 87 SER A O 1
ATOM 685 N N . ALA A 1 88 ? 18.593 10.927 -29.189 1.00 93.00 88 ALA A N 1
ATOM 686 C CA . ALA A 1 88 ? 17.186 11.291 -29.021 1.00 93.00 88 ALA A CA 1
ATOM 687 C C . ALA A 1 88 ? 16.436 10.281 -28.134 1.00 93.00 88 ALA A C 1
ATOM 689 O O . ALA A 1 88 ? 15.693 10.668 -27.231 1.00 93.00 88 ALA A O 1
ATOM 690 N N . MET A 1 89 ? 16.683 8.985 -28.339 1.00 92.75 89 MET A N 1
ATOM 691 C CA . MET A 1 89 ? 16.112 7.918 -27.519 1.00 92.75 89 MET A CA 1
ATOM 692 C C . MET A 1 89 ? 16.549 8.020 -26.049 1.00 92.75 89 MET A C 1
ATOM 694 O O . MET A 1 89 ? 15.710 7.894 -25.158 1.00 92.75 89 MET A O 1
ATOM 698 N N . MET A 1 90 ? 17.832 8.281 -25.776 1.00 94.25 90 MET A N 1
ATOM 699 C CA . MET A 1 90 ? 18.336 8.485 -24.411 1.00 94.25 90 MET A CA 1
ATOM 700 C C . MET A 1 90 ? 17.659 9.670 -23.720 1.00 94.25 90 MET A C 1
ATOM 702 O O . MET A 1 90 ? 17.244 9.553 -22.567 1.00 94.25 90 MET A O 1
ATOM 706 N N . ASN A 1 91 ? 17.487 10.788 -24.427 1.00 94.94 91 ASN A N 1
ATOM 707 C CA . ASN A 1 91 ? 16.784 11.949 -23.885 1.00 94.94 91 ASN A CA 1
ATOM 708 C C . ASN A 1 91 ? 15.325 11.612 -23.544 1.00 94.94 91 ASN A C 1
ATOM 710 O O . ASN A 1 91 ? 14.862 11.927 -22.448 1.00 94.94 91 ASN A O 1
ATOM 714 N N . ASN A 1 92 ? 14.625 10.900 -24.430 1.00 92.88 92 ASN A N 1
ATOM 715 C CA . ASN A 1 92 ? 13.254 10.452 -24.182 1.00 92.88 92 ASN A CA 1
ATOM 716 C C . ASN A 1 92 ? 13.163 9.476 -22.996 1.00 92.88 92 ASN A C 1
ATOM 718 O O . ASN A 1 92 ? 12.237 9.573 -22.190 1.00 92.88 92 ASN A O 1
ATOM 722 N N . MET A 1 93 ? 14.132 8.565 -22.842 1.00 91.50 93 MET A N 1
ATOM 723 C CA . MET A 1 93 ? 14.197 7.670 -21.680 1.00 91.50 93 MET A CA 1
ATOM 724 C C . MET A 1 93 ? 14.380 8.443 -20.374 1.00 91.50 93 MET A C 1
ATOM 726 O O . MET A 1 93 ? 13.690 8.148 -19.403 1.00 91.50 93 MET A O 1
ATOM 730 N N . ASN A 1 94 ? 15.242 9.460 -20.349 1.00 94.69 94 ASN A N 1
ATOM 731 C CA . ASN A 1 94 ? 15.438 10.297 -19.162 1.00 94.69 94 ASN A CA 1
ATOM 732 C C . ASN A 1 94 ? 14.157 11.049 -18.765 1.00 94.69 94 ASN A C 1
ATOM 734 O O . ASN A 1 94 ? 13.838 11.144 -17.577 1.00 94.69 94 ASN A O 1
ATOM 738 N N . VAL A 1 95 ? 13.386 11.535 -19.744 1.00 92.38 95 VAL A N 1
ATOM 739 C CA . VAL A 1 95 ? 12.064 12.135 -19.496 1.00 92.38 95 VAL A CA 1
ATOM 740 C C . VAL A 1 95 ? 11.105 11.110 -18.883 1.00 92.38 95 VAL A C 1
ATOM 742 O O . VAL A 1 95 ? 10.430 11.414 -17.898 1.00 92.38 95 VAL A O 1
ATOM 745 N N . LEU A 1 96 ? 11.067 9.885 -19.416 1.00 90.94 96 LEU A N 1
ATOM 746 C CA . LEU A 1 96 ? 10.202 8.819 -18.904 1.00 90.94 96 LEU A CA 1
ATOM 747 C C . LEU A 1 96 ? 10.593 8.377 -17.485 1.00 90.94 96 LEU A C 1
ATOM 749 O O . LEU A 1 96 ? 9.710 8.193 -16.647 1.00 90.94 96 LEU A O 1
ATOM 753 N N . LEU A 1 97 ? 11.893 8.267 -17.201 1.00 91.62 97 LEU A N 1
ATOM 754 C CA . LEU A 1 97 ? 12.415 7.980 -15.862 1.00 91.62 97 LEU A CA 1
ATOM 755 C C . LEU A 1 97 ? 12.024 9.078 -14.871 1.00 91.62 97 LEU A C 1
ATOM 757 O O . LEU A 1 97 ? 11.451 8.782 -13.830 1.00 91.62 97 LEU A O 1
ATOM 761 N N . THR A 1 98 ? 12.200 10.346 -15.243 1.00 94.62 98 THR A N 1
ATOM 762 C CA . THR A 1 98 ? 11.801 11.484 -14.397 1.00 94.62 98 THR A CA 1
ATOM 763 C C . THR A 1 98 ? 10.293 11.480 -14.121 1.00 94.62 98 THR A C 1
ATOM 765 O O . THR A 1 98 ? 9.843 11.780 -13.014 1.00 94.62 98 THR A O 1
ATOM 768 N N . ALA A 1 99 ? 9.473 11.132 -15.118 1.00 89.12 99 ALA A N 1
ATOM 769 C CA . ALA A 1 99 ? 8.032 10.997 -14.931 1.00 89.12 99 ALA A CA 1
ATOM 770 C C . ALA A 1 99 ? 7.683 9.844 -13.973 1.00 89.12 99 ALA A C 1
ATOM 772 O O . ALA A 1 99 ? 6.800 10.004 -13.128 1.00 89.12 99 ALA A O 1
ATOM 773 N N . LEU A 1 100 ? 8.378 8.707 -14.080 1.00 88.19 100 LEU A N 1
ATOM 774 C CA . LEU A 1 100 ? 8.228 7.567 -13.175 1.00 88.19 100 LEU A CA 1
ATOM 775 C C . LEU A 1 100 ? 8.622 7.919 -11.740 1.00 88.19 100 LEU A C 1
ATOM 777 O O . LEU A 1 100 ? 7.832 7.663 -10.833 1.00 88.19 100 LEU A O 1
ATOM 781 N N . ASP A 1 101 ? 9.760 8.577 -11.541 1.00 93.19 101 ASP A N 1
ATOM 782 C CA . ASP A 1 101 ? 10.214 9.023 -10.223 1.00 93.19 101 ASP A CA 1
ATOM 783 C C . ASP A 1 101 ? 9.192 9.961 -9.574 1.00 93.19 101 ASP A C 1
ATOM 785 O O . ASP A 1 101 ? 8.796 9.771 -8.424 1.00 93.19 101 ASP A O 1
ATOM 789 N N . ASN A 1 102 ? 8.668 10.925 -10.335 1.00 91.06 102 ASN A N 1
ATOM 790 C CA . ASN A 1 102 ? 7.629 11.831 -9.848 1.00 91.06 102 ASN A CA 1
ATOM 791 C C . ASN A 1 102 ? 6.343 11.098 -9.441 1.00 91.06 102 ASN A C 1
ATOM 793 O O . ASN A 1 102 ? 5.708 11.469 -8.448 1.00 91.06 102 ASN A O 1
ATOM 797 N N . LYS A 1 103 ? 5.931 10.067 -10.189 1.00 88.19 103 LYS A N 1
ATOM 798 C CA . LYS A 1 103 ? 4.780 9.239 -9.799 1.00 88.19 103 LYS A CA 1
ATOM 799 C C . LYS A 1 103 ? 5.081 8.419 -8.549 1.00 88.19 103 LYS A C 1
ATOM 801 O O . LYS A 1 103 ? 4.247 8.384 -7.646 1.00 88.19 103 LYS A O 1
ATOM 806 N N . LEU A 1 104 ? 6.267 7.821 -8.460 1.00 86.94 104 LEU A N 1
ATOM 807 C CA . LEU A 1 104 ? 6.690 7.042 -7.300 1.00 86.94 104 LEU A CA 1
ATOM 808 C C . LEU A 1 104 ? 6.705 7.899 -6.030 1.00 86.94 104 LEU A C 1
ATOM 810 O O . LEU A 1 1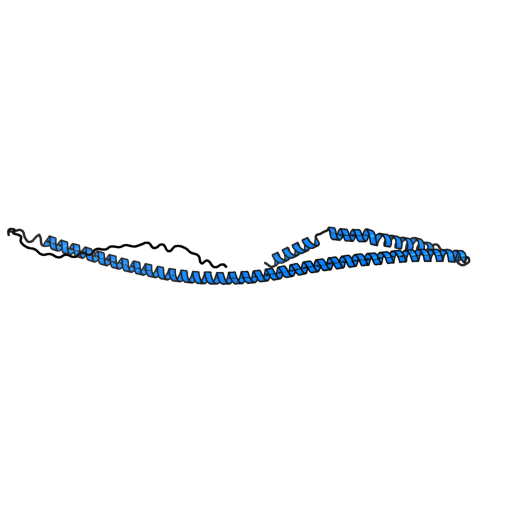04 ? 6.144 7.488 -5.018 1.00 86.94 104 LEU A O 1
ATOM 814 N N . ILE A 1 105 ? 7.242 9.120 -6.098 1.00 92.06 105 ILE A N 1
ATOM 815 C CA . ILE A 1 105 ? 7.229 10.082 -4.985 1.00 92.06 105 ILE A CA 1
ATOM 816 C C . ILE A 1 105 ? 5.795 10.361 -4.517 1.00 92.06 105 ILE A C 1
ATOM 818 O O . ILE A 1 105 ? 5.528 10.342 -3.316 1.00 92.06 105 ILE A O 1
ATOM 822 N N . LYS A 1 106 ? 4.849 10.576 -5.441 1.00 89.25 106 LYS A N 1
ATOM 823 C CA . LYS A 1 106 ? 3.434 10.803 -5.092 1.00 89.25 106 LYS A CA 1
ATOM 824 C C . LYS A 1 106 ? 2.803 9.590 -4.412 1.00 89.25 106 LYS A C 1
ATOM 826 O O . LYS A 1 106 ? 2.072 9.762 -3.440 1.00 89.25 106 LYS A O 1
ATOM 831 N N . ILE A 1 107 ? 3.092 8.384 -4.900 1.00 85.00 107 ILE A N 1
ATOM 832 C CA . ILE A 1 107 ? 2.605 7.138 -4.296 1.00 85.00 107 ILE A CA 1
ATOM 833 C C . ILE A 1 107 ? 3.170 6.987 -2.882 1.00 85.00 107 ILE A C 1
ATOM 835 O O . ILE A 1 107 ? 2.407 6.763 -1.946 1.00 85.00 107 ILE A O 1
ATOM 839 N N . VAL A 1 108 ? 4.479 7.175 -2.703 1.00 89.56 108 VAL A N 1
ATOM 840 C CA . VAL A 1 108 ? 5.135 7.108 -1.388 1.00 89.56 108 VAL A CA 1
ATOM 841 C C . VAL A 1 108 ? 4.538 8.141 -0.429 1.00 89.56 108 VAL A C 1
ATOM 843 O O . VAL A 1 108 ? 4.203 7.797 0.704 1.00 89.56 108 VAL A O 1
ATOM 846 N N . ALA A 1 109 ? 4.314 9.377 -0.885 1.00 89.81 109 ALA A N 1
ATOM 847 C CA . ALA A 1 109 ? 3.672 10.415 -0.083 1.00 89.81 109 ALA A CA 1
ATOM 848 C C . ALA A 1 109 ? 2.243 10.016 0.333 1.00 89.81 109 ALA A C 1
ATOM 850 O O . ALA A 1 109 ? 1.900 10.103 1.513 1.00 89.81 109 ALA A O 1
ATOM 851 N N . ALA A 1 110 ? 1.430 9.506 -0.597 1.00 86.19 110 ALA A N 1
ATOM 852 C CA . ALA A 1 110 ? 0.070 9.047 -0.309 1.00 86.19 110 ALA A CA 1
ATOM 853 C C . ALA A 1 110 ? 0.045 7.873 0.686 1.00 86.19 110 ALA A C 1
ATOM 855 O O . ALA A 1 110 ? -0.766 7.871 1.613 1.00 86.19 110 ALA A O 1
ATOM 856 N N . VAL A 1 111 ? 0.955 6.904 0.537 1.00 86.19 111 VAL A N 1
ATOM 857 C CA . VAL A 1 111 ? 1.102 5.780 1.476 1.00 86.19 111 VAL A CA 1
ATOM 858 C C . VAL A 1 111 ? 1.498 6.284 2.861 1.00 86.19 111 VAL A C 1
ATOM 860 O O . VAL A 1 111 ? 0.889 5.878 3.848 1.00 86.19 111 VAL A O 1
ATOM 863 N N . SER A 1 112 ? 2.454 7.212 2.949 1.00 92.06 112 SER A N 1
ATOM 864 C CA . SER A 1 112 ? 2.884 7.782 4.232 1.00 92.06 112 SER A CA 1
ATOM 865 C C . SER A 1 112 ? 1.759 8.544 4.949 1.00 92.06 112 SER A C 1
ATOM 867 O O . SER A 1 112 ? 1.582 8.391 6.156 1.00 92.06 112 SER A O 1
ATOM 869 N N . ALA A 1 113 ? 0.925 9.284 4.209 1.00 92.19 113 ALA A N 1
ATOM 870 C CA . ALA A 1 113 ? -0.250 9.951 4.762 1.00 92.19 113 ALA A CA 1
ATOM 871 C C . ALA A 1 113 ? -1.274 8.942 5.310 1.00 92.19 113 ALA A C 1
ATOM 873 O O . ALA A 1 113 ? -1.793 9.122 6.411 1.00 92.19 113 ALA A O 1
ATOM 874 N N . LYS A 1 114 ? -1.531 7.845 4.583 1.00 89.44 114 LYS A N 1
ATOM 875 C CA . LYS A 1 114 ? -2.424 6.780 5.066 1.00 89.44 114 LYS A CA 1
ATOM 876 C C . LYS A 1 114 ? -1.874 6.042 6.279 1.00 89.44 114 LYS A C 1
ATOM 878 O O . LYS A 1 114 ? -2.653 5.696 7.161 1.00 89.44 114 LYS A O 1
ATOM 883 N N . GLN A 1 115 ? -0.561 5.859 6.366 1.00 92.50 115 GLN A N 1
ATOM 884 C CA . GLN A 1 115 ? 0.073 5.298 7.556 1.00 92.50 115 GLN A CA 1
ATOM 885 C C . GLN A 1 115 ? -0.166 6.183 8.792 1.00 92.50 115 GLN A C 1
ATOM 887 O O . GLN A 1 115 ? -0.577 5.678 9.834 1.00 92.50 115 GLN A O 1
ATOM 892 N N . ALA A 1 116 ? -0.019 7.504 8.658 1.00 94.06 116 ALA A N 1
ATOM 893 C CA . ALA A 1 116 ? -0.295 8.441 9.748 1.00 94.06 116 ALA A CA 1
ATOM 894 C C . ALA A 1 116 ? -1.776 8.428 10.188 1.00 94.06 116 ALA A C 1
ATOM 896 O O . ALA A 1 116 ? -2.076 8.478 11.382 1.00 94.06 116 ALA A O 1
ATOM 897 N N . GLU A 1 117 ? -2.719 8.320 9.241 1.00 94.12 117 GLU A N 1
ATOM 898 C CA . GLU A 1 117 ? -4.148 8.156 9.559 1.00 94.12 117 GLU A CA 1
ATOM 899 C C . GLU A 1 117 ? -4.415 6.864 10.356 1.00 94.12 117 GLU A C 1
ATOM 901 O O . GLU A 1 117 ? -5.200 6.875 11.310 1.00 94.12 117 GLU A O 1
ATOM 906 N N . ILE A 1 118 ? -3.753 5.757 9.994 1.00 89.25 118 ILE A N 1
ATOM 907 C CA . ILE A 1 118 ? -3.872 4.472 10.698 1.00 89.25 118 ILE A CA 1
ATOM 908 C C . ILE A 1 118 ? -3.367 4.608 12.136 1.00 89.25 118 ILE A C 1
ATOM 910 O O . ILE A 1 118 ? -4.107 4.268 13.058 1.00 89.25 118 ILE A O 1
ATOM 914 N N . GLU A 1 119 ? -2.180 5.175 12.348 1.00 96.06 119 GLU A N 1
ATOM 915 C CA . GLU A 1 119 ? -1.608 5.388 13.687 1.00 96.06 119 GLU A CA 1
ATOM 916 C C . GLU A 1 119 ? -2.518 6.255 14.568 1.00 96.06 119 GLU A C 1
ATOM 918 O O . GLU A 1 119 ? -2.776 5.938 15.734 1.00 96.06 119 GLU A O 1
ATOM 923 N N . GLN A 1 120 ? -3.100 7.315 13.999 1.00 97.25 120 GLN A N 1
ATOM 924 C CA . GLN A 1 120 ? -4.082 8.132 14.708 1.00 97.25 120 GLN A CA 1
ATOM 925 C C . GLN A 1 120 ? -5.335 7.322 15.078 1.00 97.25 120 GLN A C 1
ATOM 927 O O . GLN A 1 120 ? -5.877 7.474 16.178 1.00 97.25 120 GLN A O 1
ATOM 932 N N . SER A 1 121 ? -5.819 6.469 14.173 1.00 94.56 121 SER A N 1
ATOM 933 C CA . SER A 1 121 ? -6.984 5.619 14.427 1.00 94.56 121 SER A CA 1
ATOM 934 C C . SER A 1 121 ? -6.720 4.583 15.528 1.00 94.56 121 SER A C 1
ATOM 936 O O . SER A 1 121 ? -7.592 4.346 16.368 1.00 94.56 121 SER A O 1
ATOM 938 N N . GLU A 1 122 ? -5.507 4.027 15.592 1.00 95.88 122 GLU A N 1
ATOM 939 C CA . GLU A 1 122 ? -5.081 3.098 16.640 1.00 95.88 122 GLU A CA 1
ATOM 940 C C . GLU A 1 122 ? -5.012 3.785 18.002 1.00 95.88 122 GLU A C 1
ATOM 942 O O . GLU A 1 122 ? -5.540 3.257 18.984 1.00 95.88 122 GLU A O 1
ATOM 947 N N . MET A 1 123 ? -4.472 5.005 18.057 1.00 97.50 123 MET A N 1
ATOM 948 C CA . MET A 1 123 ? -4.467 5.814 19.276 1.00 97.50 123 MET A CA 1
ATOM 949 C C . MET A 1 123 ? -5.892 6.098 19.772 1.00 97.50 123 MET A C 1
ATOM 951 O O . MET A 1 123 ? -6.193 5.902 20.951 1.00 97.50 123 MET A O 1
ATOM 955 N N . ARG A 1 124 ? -6.810 6.495 18.877 1.00 96.69 124 ARG A N 1
ATOM 956 C CA . ARG A 1 124 ? -8.227 6.703 19.233 1.00 96.69 124 ARG A CA 1
ATOM 957 C C . ARG A 1 124 ? -8.875 5.423 19.753 1.00 96.69 124 ARG A C 1
ATOM 959 O O . ARG A 1 124 ? -9.640 5.470 20.715 1.00 96.69 124 ARG A O 1
ATOM 966 N N . ARG A 1 125 ? -8.556 4.278 19.148 1.00 96.38 125 ARG A N 1
ATOM 967 C CA . ARG A 1 125 ? -9.046 2.971 19.595 1.00 96.38 125 ARG A CA 1
ATOM 968 C C . ARG A 1 125 ? -8.521 2.615 20.986 1.00 96.38 125 ARG A C 1
ATOM 970 O O . ARG A 1 125 ? -9.294 2.098 21.787 1.00 96.38 125 ARG A O 1
ATOM 977 N N . ALA A 1 126 ? -7.255 2.904 21.283 1.00 96.81 126 ALA A N 1
ATOM 978 C CA . ALA A 1 126 ? -6.670 2.676 22.602 1.00 96.81 126 ALA A CA 1
ATOM 979 C C . ALA A 1 126 ? -7.364 3.520 23.686 1.00 96.81 126 ALA A C 1
ATOM 981 O O . ALA A 1 126 ? -7.735 2.988 24.732 1.00 96.81 126 ALA A O 1
ATOM 982 N N . ILE A 1 127 ? -7.628 4.802 23.402 1.00 97.94 127 ILE A N 1
ATOM 983 C CA . ILE A 1 127 ? -8.379 5.692 24.304 1.00 97.94 127 ILE A CA 1
ATOM 984 C C . ILE A 1 127 ? -9.792 5.146 24.540 1.00 97.94 127 ILE A C 1
ATOM 986 O O . ILE A 1 127 ? -10.198 4.962 25.685 1.00 97.94 127 ILE A O 1
ATOM 990 N N . ALA A 1 128 ? -10.518 4.816 23.467 1.00 96.56 128 ALA A N 1
ATOM 991 C CA . ALA A 1 128 ? -11.866 4.263 23.571 1.00 96.56 128 ALA A CA 1
ATOM 992 C C . ALA A 1 128 ? -11.892 2.948 24.369 1.00 96.56 128 ALA A C 1
ATOM 994 O O . ALA A 1 128 ? -12.793 2.732 25.176 1.00 96.56 128 ALA A O 1
ATOM 995 N N . HIS A 1 129 ? -10.891 2.082 24.181 1.00 97.81 129 HIS A N 1
ATOM 996 C CA . HIS A 1 129 ? -10.759 0.848 24.950 1.00 97.81 129 HIS A CA 1
ATOM 997 C C . HIS A 1 129 ? -10.580 1.125 26.449 1.00 97.81 129 HIS A C 1
ATOM 999 O O . HIS A 1 129 ? -11.276 0.515 27.258 1.00 97.81 129 HIS A O 1
ATOM 1005 N N . SER A 1 130 ? -9.723 2.083 26.817 1.00 98.38 130 SER A N 1
ATOM 1006 C CA . SER A 1 130 ? -9.536 2.497 28.213 1.00 98.38 130 SER A CA 1
ATOM 1007 C C . SER A 1 130 ? -10.841 2.994 28.843 1.00 98.38 130 SER A C 1
ATOM 1009 O O . SER A 1 130 ? -11.184 2.574 29.946 1.00 98.38 130 SER A O 1
ATOM 1011 N N . SER A 1 131 ? -11.610 3.829 28.135 1.00 98.12 131 SER A N 1
ATOM 1012 C CA . SER A 1 131 ? -12.902 4.330 28.628 1.00 98.12 131 SER A CA 1
ATOM 1013 C C . SER A 1 131 ? -13.938 3.217 28.813 1.00 98.12 131 SER A C 1
ATOM 1015 O O . SER A 1 131 ? -14.706 3.241 29.772 1.00 98.12 131 SER A O 1
ATOM 1017 N N . VAL A 1 132 ? -13.958 2.212 27.929 1.00 98.25 132 VAL A N 1
ATOM 1018 C CA . VAL A 1 132 ? -14.838 1.040 28.085 1.00 98.25 132 VAL A CA 1
ATOM 1019 C C . VAL A 1 132 ? -14.458 0.233 29.327 1.00 98.25 132 VAL A C 1
ATOM 1021 O O . VAL A 1 132 ? -15.346 -0.169 30.076 1.00 98.25 132 VAL A O 1
ATOM 1024 N N . VAL A 1 133 ? -13.163 0.028 29.580 1.00 98.38 133 VAL A N 1
ATOM 1025 C CA . VAL A 1 133 ? -12.683 -0.676 30.782 1.00 98.38 133 VAL A CA 1
ATOM 1026 C C . VAL A 1 133 ? -13.062 0.083 32.059 1.00 98.38 133 VAL A C 1
ATOM 1028 O O . VAL A 1 133 ? -13.496 -0.524 33.038 1.00 98.38 133 VAL A O 1
ATOM 1031 N N . GLU A 1 134 ? -12.952 1.411 32.058 1.00 98.50 134 GLU A N 1
ATOM 1032 C CA . GLU A 1 134 ? -13.393 2.246 33.178 1.00 98.50 134 GLU A CA 1
ATOM 1033 C C . GLU A 1 134 ? -14.903 2.114 33.427 1.00 98.50 134 GLU A C 1
ATOM 1035 O O . GLU A 1 134 ? -15.327 1.827 34.549 1.00 98.50 134 GLU A O 1
ATOM 1040 N N . ALA A 1 135 ? -15.718 2.221 32.373 1.00 97.06 135 ALA A N 1
ATOM 1041 C CA . ALA A 1 135 ? -17.164 2.043 32.466 1.00 97.06 135 ALA A CA 1
ATOM 1042 C C . ALA A 1 135 ? -17.546 0.645 32.988 1.00 97.06 135 ALA A C 1
ATOM 1044 O O . ALA A 1 135 ? -18.429 0.524 33.837 1.00 97.06 135 ALA A O 1
ATOM 1045 N N . GLN A 1 136 ? -16.852 -0.410 32.548 1.00 98.19 136 GLN A N 1
ATOM 1046 C CA . GLN A 1 136 ? -17.054 -1.774 33.050 1.00 98.19 136 GLN A CA 1
ATOM 1047 C C . GLN A 1 136 ? -16.769 -1.890 34.551 1.00 98.19 136 GLN A C 1
ATOM 1049 O O . GLN A 1 136 ? -17.519 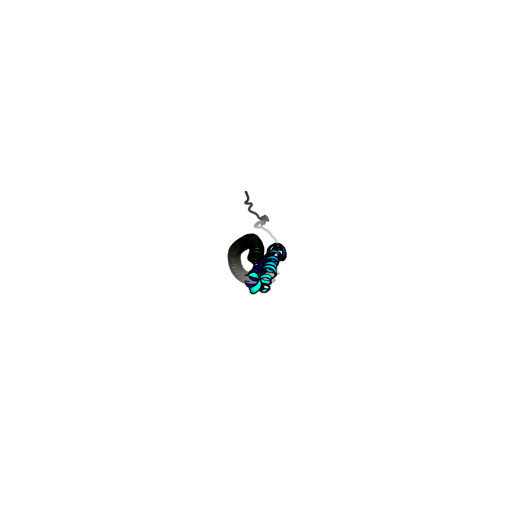-2.548 35.272 1.00 98.19 136 GLN A O 1
ATOM 1054 N N . ASN A 1 137 ? -15.721 -1.227 35.048 1.00 98.50 137 ASN A N 1
ATOM 1055 C CA . ASN A 1 137 ? -15.426 -1.203 36.479 1.00 98.50 137 ASN A CA 1
ATOM 1056 C C . ASN A 1 137 ? -16.519 -0.490 37.288 1.00 98.50 137 ASN A C 1
ATOM 1058 O O . ASN A 1 137 ? -16.893 -0.976 38.355 1.00 98.50 137 ASN A O 1
ATOM 1062 N N . LEU A 1 138 ? -17.065 0.619 36.779 1.00 98.44 138 LEU A N 1
ATOM 1063 C CA . LEU A 1 138 ? -18.179 1.326 37.420 1.00 98.44 138 LEU A CA 1
ATOM 1064 C C . LEU A 1 138 ? -19.454 0.474 37.474 1.00 98.44 138 LEU A C 1
ATOM 1066 O O . LEU A 1 138 ? -20.111 0.421 38.517 1.00 98.44 138 LEU A O 1
ATOM 1070 N N . VAL A 1 139 ? -19.778 -0.225 36.381 1.00 98.25 139 VAL A N 1
ATOM 1071 C CA . VAL A 1 139 ? -20.915 -1.157 36.329 1.00 98.25 139 VAL A CA 1
ATOM 1072 C C . VAL A 1 139 ? -20.732 -2.271 37.355 1.00 98.25 139 VAL A C 1
ATOM 1074 O O . VAL A 1 139 ? -21.604 -2.456 38.198 1.00 98.25 139 VAL A O 1
ATOM 1077 N N . ARG A 1 140 ? -19.565 -2.927 37.377 1.00 98.56 140 ARG A N 1
ATOM 1078 C CA . ARG A 1 140 ? -19.250 -3.991 38.345 1.00 98.56 140 ARG A CA 1
ATOM 1079 C C . ARG A 1 140 ? -19.375 -3.520 39.798 1.00 98.56 140 ARG A C 1
ATOM 1081 O O . ARG A 1 140 ? -19.893 -4.240 40.647 1.00 98.56 140 ARG A O 1
ATOM 1088 N N . ASN A 1 141 ? -18.913 -2.308 40.106 1.00 98.50 141 ASN A N 1
ATOM 1089 C CA . ASN A 1 141 ? -19.053 -1.740 41.449 1.00 98.50 141 ASN A CA 1
ATOM 1090 C C . ASN A 1 141 ? -20.526 -1.489 41.813 1.00 98.50 141 ASN A C 1
ATOM 1092 O O . ASN A 1 141 ? -20.932 -1.757 42.942 1.00 98.50 141 ASN A O 1
ATOM 1096 N N . SER A 1 142 ? -21.325 -1.014 40.856 1.00 98.25 142 SER A N 1
ATOM 1097 C CA . SER A 1 142 ? -22.761 -0.778 41.045 1.00 98.25 142 SER A CA 1
ATOM 1098 C C . SER A 1 142 ? -23.542 -2.085 41.221 1.00 98.25 142 SER A C 1
ATOM 1100 O O . SER A 1 142 ? -24.454 -2.149 42.040 1.00 98.25 142 SER A O 1
ATOM 1102 N N . GLU A 1 143 ? -23.164 -3.147 40.503 1.00 98.50 143 GLU A N 1
ATOM 1103 C CA . GLU A 1 143 ? -23.725 -4.494 40.675 1.00 98.50 143 GLU A CA 1
ATOM 1104 C C . GLU A 1 143 ? -23.463 -5.040 42.082 1.00 98.50 143 GLU A C 1
ATOM 1106 O O . GLU A 1 143 ? -24.381 -5.552 42.721 1.00 98.50 143 GLU A O 1
ATOM 1111 N N . ASN A 1 144 ? -22.242 -4.874 42.600 1.00 98.44 144 ASN A N 1
ATOM 1112 C CA . ASN A 1 144 ? -21.907 -5.275 43.967 1.00 98.44 144 ASN A CA 1
ATOM 1113 C C . ASN A 1 144 ? -22.733 -4.503 45.016 1.00 98.44 144 ASN A C 1
ATOM 1115 O O . ASN A 1 144 ? -23.216 -5.101 45.977 1.00 98.44 144 ASN A O 1
ATOM 1119 N N . ASP A 1 145 ? -22.929 -3.190 44.839 1.00 98.38 145 ASP A N 1
ATOM 1120 C CA . ASP A 1 145 ? -23.793 -2.390 45.726 1.00 98.38 145 ASP A CA 1
ATOM 1121 C C . ASP A 1 145 ? -25.251 -2.868 45.684 1.00 98.38 145 ASP A C 1
ATOM 1123 O O . ASP A 1 145 ? -25.894 -3.023 46.725 1.00 98.38 145 ASP A O 1
ATOM 1127 N N . LEU A 1 146 ? -25.762 -3.172 44.487 1.00 98.44 146 LEU A N 1
ATOM 1128 C CA . LEU A 1 146 ? -27.112 -3.698 44.313 1.00 98.44 146 LEU A CA 1
ATOM 1129 C C . LEU A 1 146 ? -27.284 -5.058 45.006 1.00 98.44 146 LEU A C 1
ATOM 1131 O O . LEU A 1 146 ? -28.286 -5.270 45.687 1.00 98.44 146 LEU A O 1
ATOM 1135 N N . GLN A 1 147 ? -26.300 -5.954 44.891 1.00 98.38 147 GLN A N 1
ATOM 1136 C CA . GLN A 1 147 ? -26.305 -7.242 45.590 1.00 98.38 147 GLN A CA 1
ATOM 1137 C C . GLN A 1 147 ? -26.311 -7.066 47.114 1.00 98.38 147 GLN A C 1
ATOM 1139 O O . GLN A 1 147 ? -27.104 -7.709 47.804 1.00 98.38 147 GLN A O 1
ATOM 1144 N N . ASN A 1 148 ? -25.496 -6.148 47.643 1.00 98.44 148 ASN A N 1
ATOM 1145 C CA . ASN A 1 148 ? -25.483 -5.838 49.074 1.00 98.44 148 ASN A CA 1
ATOM 1146 C C . ASN A 1 148 ? -26.847 -5.321 49.555 1.00 98.44 148 ASN A C 1
ATOM 1148 O O . ASN A 1 148 ? -27.359 -5.773 50.580 1.00 98.44 148 ASN A O 1
ATOM 1152 N N . LYS A 1 149 ? -27.476 -4.413 48.798 1.00 98.00 149 LYS A N 1
ATOM 1153 C CA . LYS A 1 149 ? -28.819 -3.897 49.109 1.00 98.00 149 LYS A CA 1
ATOM 1154 C C . LYS A 1 149 ? -29.888 -4.986 49.057 1.00 98.00 149 LYS A C 1
ATOM 1156 O O . LYS A 1 149 ? -30.752 -5.018 49.930 1.00 98.00 149 LYS A O 1
ATOM 1161 N N . GLN A 1 150 ? -29.806 -5.901 48.093 1.00 98.38 150 GLN A N 1
ATOM 1162 C CA . GLN A 1 150 ? -30.722 -7.038 47.997 1.00 98.38 150 GLN A CA 1
ATOM 1163 C C . GLN A 1 150 ? -30.617 -7.960 49.221 1.00 98.38 150 GLN A C 1
ATOM 1165 O O . GLN A 1 150 ? -31.636 -8.421 49.741 1.00 98.38 150 GLN A O 1
ATOM 1170 N N . GLN A 1 151 ? -29.401 -8.189 49.725 1.00 98.44 151 GLN A N 1
ATOM 1171 C CA . GLN A 1 151 ? -29.192 -8.963 50.949 1.00 98.44 151 GLN A CA 1
ATOM 1172 C C . GLN A 1 151 ? -29.805 -8.269 52.172 1.00 98.44 151 GLN A C 1
ATOM 1174 O O . GLN A 1 151 ? -30.470 -8.920 52.978 1.00 98.44 151 GLN A O 1
ATOM 1179 N N . VAL A 1 152 ? -29.624 -6.950 52.301 1.00 98.31 152 VAL A N 1
ATOM 1180 C CA . VAL A 1 152 ? -30.240 -6.165 53.383 1.00 98.31 152 VAL A CA 1
ATOM 1181 C C . VAL A 1 152 ? -31.764 -6.246 53.314 1.00 98.31 152 VAL A C 1
ATOM 1183 O O . VAL A 1 152 ? -32.394 -6.507 54.335 1.00 98.31 152 VAL A O 1
ATOM 1186 N N . LEU A 1 153 ? -32.356 -6.087 52.126 1.00 98.38 153 LEU A N 1
ATOM 1187 C CA . LEU A 1 153 ? -33.806 -6.185 51.944 1.00 98.38 153 LEU A CA 1
ATOM 1188 C C . LEU A 1 153 ? -34.333 -7.561 52.370 1.00 98.38 153 LEU A C 1
ATOM 1190 O O . LEU A 1 153 ? -35.297 -7.638 53.123 1.00 98.38 153 LEU A O 1
ATOM 1194 N N . THR A 1 154 ? -33.640 -8.631 51.975 1.00 98.38 154 THR A N 1
ATOM 1195 C CA . THR A 1 154 ? -33.988 -10.009 52.363 1.00 98.38 154 THR A CA 1
ATOM 1196 C C . THR A 1 154 ? -33.964 -10.191 53.888 1.00 98.38 154 THR A C 1
ATOM 1198 O O . THR A 1 154 ? -34.850 -10.827 54.460 1.00 98.38 154 THR A O 1
ATOM 1201 N N . ASN A 1 155 ? -32.979 -9.597 54.573 1.00 98.25 155 ASN A N 1
ATOM 1202 C CA . ASN A 1 155 ? -32.903 -9.631 56.036 1.00 98.25 155 ASN A CA 1
ATOM 1203 C C . ASN A 1 155 ? -34.069 -8.857 56.683 1.00 98.25 155 ASN A C 1
ATOM 1205 O O . ASN A 1 155 ? -34.697 -9.360 57.614 1.00 98.25 155 ASN A O 1
ATOM 1209 N N . VAL A 1 156 ? -34.397 -7.667 56.166 1.00 98.38 156 VAL A N 1
ATOM 1210 C CA . VAL A 1 156 ? -35.520 -6.843 56.653 1.00 98.38 156 VAL A CA 1
ATOM 1211 C C . VAL A 1 156 ? -36.862 -7.554 56.455 1.00 98.38 156 VAL A C 1
ATOM 1213 O O . VAL A 1 156 ? -37.700 -7.541 57.354 1.00 98.38 156 VAL A O 1
ATOM 1216 N N . GLU A 1 157 ? -37.073 -8.218 55.317 1.00 98.25 157 GLU A N 1
ATOM 1217 C CA . GLU A 1 157 ? -38.280 -9.016 55.058 1.00 98.25 157 GLU A CA 1
ATOM 1218 C C . GLU A 1 157 ? -38.434 -10.166 56.066 1.00 98.25 157 GLU A C 1
ATOM 1220 O O . GLU A 1 157 ? -39.534 -10.409 56.579 1.00 98.25 157 GLU A O 1
ATOM 1225 N N . ALA A 1 158 ? -37.333 -10.843 56.409 1.00 98.25 158 ALA A N 1
ATOM 1226 C CA . ALA A 1 158 ? -37.330 -11.891 57.425 1.00 98.25 158 ALA A CA 1
ATOM 1227 C C . ALA A 1 158 ? -37.682 -11.343 58.822 1.00 98.25 158 ALA A C 1
ATOM 1229 O O . ALA A 1 158 ? -38.504 -11.934 59.533 1.00 98.25 158 ALA A O 1
ATOM 1230 N N . GLU A 1 159 ? -37.116 -10.195 59.207 1.00 98.12 159 GLU A N 1
ATOM 1231 C CA . GLU A 1 159 ? -37.432 -9.518 60.470 1.00 98.12 159 GLU A CA 1
ATOM 1232 C C . GLU A 1 159 ? -38.893 -9.058 60.533 1.00 98.12 159 GLU A C 1
ATOM 1234 O O . GLU A 1 159 ? -39.573 -9.283 61.540 1.00 98.12 159 GLU A O 1
ATOM 1239 N N . LEU A 1 160 ? -39.407 -8.472 59.448 1.00 98.25 160 LEU A N 1
ATOM 1240 C CA . LEU A 1 160 ? -40.795 -8.027 59.342 1.00 98.25 160 LEU A CA 1
ATOM 1241 C C . LEU A 1 160 ? -41.767 -9.206 59.471 1.00 98.25 160 LEU A C 1
ATOM 1243 O O . LEU A 1 160 ? -42.748 -9.122 60.213 1.00 98.25 160 LEU A O 1
ATOM 1247 N N . SER A 1 161 ? -41.472 -10.331 58.816 1.00 98.19 161 SER A N 1
ATOM 1248 C CA . SER A 1 161 ? -42.243 -11.572 58.956 1.00 98.19 161 SER A CA 1
ATOM 1249 C C . SER A 1 161 ? -42.246 -12.077 60.404 1.00 98.19 161 SER A C 1
ATOM 1251 O O . SER A 1 161 ? -43.296 -12.425 60.958 1.00 98.19 161 SER A O 1
ATOM 1253 N N . ALA A 1 162 ? -41.091 -12.056 61.076 1.00 97.94 162 ALA A N 1
ATOM 1254 C CA . ALA A 1 162 ? -40.988 -12.436 62.482 1.00 97.94 162 ALA A CA 1
ATOM 1255 C C . ALA A 1 162 ? -41.795 -11.500 63.404 1.00 97.94 162 ALA A C 1
ATOM 1257 O O . ALA A 1 162 ? -42.484 -11.973 64.314 1.00 97.94 162 ALA A O 1
ATOM 1258 N N . ALA A 1 163 ? -41.750 -10.187 63.165 1.00 97.69 163 ALA A N 1
ATOM 1259 C CA . ALA A 1 163 ? -42.526 -9.195 63.905 1.00 97.69 163 ALA A CA 1
ATOM 1260 C C . ALA A 1 163 ? -44.038 -9.369 63.690 1.00 97.69 163 ALA A C 1
ATOM 1262 O O . ALA A 1 163 ? -44.797 -9.384 64.662 1.00 97.69 163 ALA A O 1
ATOM 1263 N N . ASN A 1 164 ? -44.473 -9.592 62.447 1.00 97.69 164 ASN A N 1
ATOM 1264 C CA . ASN A 1 164 ? -45.875 -9.838 62.117 1.00 97.69 164 ASN A CA 1
ATOM 1265 C C . ASN A 1 164 ? -46.410 -11.096 62.823 1.00 97.69 164 ASN A C 1
ATOM 1267 O O . ASN A 1 164 ? -47.474 -11.074 63.438 1.00 97.69 164 ASN A O 1
ATOM 1271 N N . ASN A 1 165 ? -45.620 -12.174 62.848 1.00 97.19 165 ASN A N 1
ATOM 1272 C CA . ASN A 1 165 ? -45.958 -13.387 63.593 1.00 97.19 165 ASN A CA 1
ATOM 1273 C C . ASN A 1 165 ? -46.107 -13.138 65.106 1.00 97.19 165 ASN A C 1
ATOM 1275 O O . ASN A 1 165 ? -46.994 -13.715 65.740 1.00 97.19 165 ASN A O 1
ATOM 1279 N N . LYS A 1 166 ? -45.262 -12.286 65.706 1.00 96.75 166 LYS A N 1
ATOM 1280 C CA . LYS A 1 166 ? -45.394 -11.890 67.121 1.00 96.75 166 LYS A CA 1
ATOM 1281 C C . LYS A 1 166 ? -46.678 -11.093 67.364 1.00 96.75 166 LYS A C 1
ATOM 1283 O O . LYS A 1 166 ? -47.384 -11.380 68.331 1.00 96.75 166 LYS A O 1
ATOM 1288 N N . LEU A 1 167 ? -46.997 -10.140 66.486 1.00 96.44 167 LEU A N 1
ATOM 1289 C CA . LEU A 1 167 ? -48.219 -9.336 66.566 1.00 96.44 167 LEU A CA 1
ATOM 1290 C C . LEU A 1 167 ? -49.478 -10.209 66.481 1.00 96.44 167 LEU A C 1
ATOM 1292 O O . LEU A 1 167 ? -50.381 -10.057 67.301 1.00 96.44 167 LEU A O 1
ATOM 1296 N N . GLU A 1 168 ? -49.515 -11.169 65.557 1.00 95.56 168 GLU A N 1
ATOM 1297 C CA . GLU A 1 168 ? -50.637 -12.104 65.413 1.00 95.56 168 GLU A CA 1
ATOM 1298 C C . GLU A 1 168 ? -50.837 -13.001 66.641 1.00 95.56 168 GLU A C 1
ATOM 1300 O O . GLU A 1 168 ? -51.969 -13.285 67.040 1.00 95.56 168 GLU A O 1
ATOM 1305 N N . ARG A 1 169 ? -49.752 -13.428 67.298 1.00 94.25 169 ARG A N 1
ATOM 1306 C CA . ARG A 1 169 ? -49.852 -14.142 68.583 1.00 94.25 169 ARG A CA 1
ATOM 1307 C C . ARG A 1 169 ? -50.419 -13.242 69.678 1.00 94.25 169 ARG A C 1
ATOM 1309 O O . ARG A 1 169 ? -51.320 -13.662 70.396 1.00 94.25 169 ARG A O 1
ATOM 1316 N N . ALA A 1 170 ? -49.927 -12.007 69.787 1.00 93.75 170 ALA A N 1
ATOM 1317 C CA . ALA A 1 170 ? -50.415 -11.049 70.776 1.00 93.75 170 ALA A CA 1
ATOM 1318 C C . ALA A 1 170 ? -51.905 -10.722 70.577 1.00 93.75 170 ALA A C 1
ATOM 1320 O O . ALA A 1 170 ? -52.657 -10.677 71.552 1.00 93.75 170 ALA A O 1
ATOM 1321 N N . ARG A 1 171 ? -52.346 -10.558 69.319 1.00 92.94 171 ARG A N 1
ATOM 1322 C CA . ARG A 1 171 ? -53.762 -10.383 68.965 1.00 92.94 171 ARG A CA 1
ATOM 1323 C C . ARG A 1 171 ? -54.601 -11.563 69.435 1.00 92.94 171 ARG A C 1
ATOM 1325 O O . ARG A 1 171 ? -55.541 -11.335 70.185 1.00 92.94 171 ARG A O 1
ATOM 1332 N N . ARG A 1 172 ? -54.218 -12.798 69.091 1.00 89.62 172 ARG A N 1
ATOM 1333 C CA . ARG A 1 172 ? -54.923 -14.014 69.539 1.00 89.62 172 ARG A CA 1
ATOM 1334 C C . ARG A 1 172 ? -55.040 -14.109 71.062 1.00 89.62 172 ARG A C 1
ATOM 1336 O O . ARG A 1 172 ? -56.117 -14.406 71.568 1.00 89.62 172 ARG A O 1
ATOM 1343 N N . CYS A 1 173 ? -53.971 -13.805 71.799 1.00 84.88 173 CYS A N 1
ATOM 1344 C CA . CYS A 1 173 ? -54.022 -13.776 73.263 1.00 84.88 173 CYS A CA 1
ATOM 1345 C C . CYS A 1 173 ? -54.994 -12.712 73.799 1.00 84.88 173 CYS A C 1
ATOM 1347 O O . CYS A 1 173 ? -55.674 -12.953 74.795 1.00 84.88 173 CYS A O 1
ATOM 1349 N N . ARG A 1 174 ? -55.077 -11.537 73.155 1.00 83.00 174 ARG A N 1
ATOM 1350 C CA . ARG A 1 174 ? -56.030 -10.485 73.540 1.00 83.00 174 ARG A CA 1
ATOM 1351 C C . ARG A 1 174 ? -57.476 -10.923 73.296 1.00 83.00 174 ARG A C 1
ATOM 1353 O O . ARG A 1 174 ? -58.294 -10.712 74.184 1.00 83.00 174 ARG A O 1
ATOM 1360 N N . THR A 1 175 ? -57.790 -11.536 72.153 1.00 75.44 175 THR A N 1
ATOM 1361 C CA . THR A 1 175 ? -59.157 -12.001 71.851 1.00 75.44 175 THR A CA 1
ATOM 1362 C C . THR A 1 175 ? -59.636 -13.035 72.869 1.00 75.44 175 THR A C 1
ATOM 1364 O O . THR A 1 175 ? -60.705 -12.862 73.445 1.00 75.44 175 THR A O 1
ATOM 1367 N N . LEU A 1 176 ? -58.794 -14.024 73.195 1.00 72.00 176 LEU A N 1
ATOM 1368 C CA . LEU A 1 176 ? -59.094 -15.044 74.213 1.00 72.00 176 LEU A CA 1
ATOM 1369 C C . LEU A 1 176 ? -59.322 -14.452 75.612 1.00 72.00 176 LEU A C 1
ATOM 1371 O O . LEU A 1 176 ? -60.104 -14.982 76.403 1.00 72.00 176 LEU A O 1
ATOM 1375 N N . LYS A 1 177 ? -58.621 -13.360 75.942 1.00 71.50 177 LYS A N 1
ATOM 1376 C CA . LYS A 1 177 ? -58.804 -12.664 77.219 1.00 71.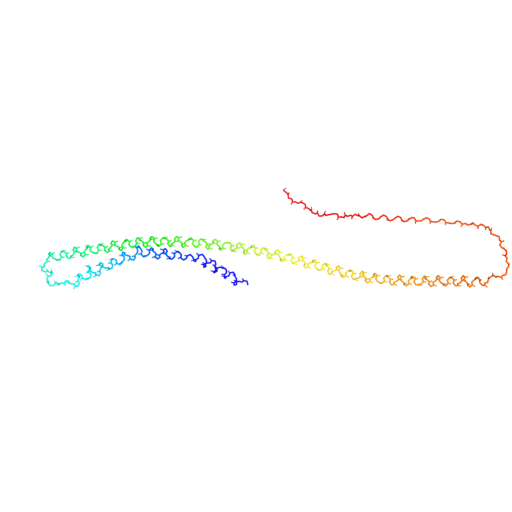50 177 LYS A CA 1
ATOM 1377 C C . LYS A 1 177 ? -60.154 -11.950 77.278 1.00 71.50 177 LYS A C 1
ATOM 1379 O O . LYS A 1 177 ? -60.796 -12.012 78.318 1.00 71.50 177 LYS A O 1
ATOM 1384 N N . ILE A 1 178 ? -60.573 -11.310 76.182 1.00 61.97 178 ILE A N 1
ATOM 1385 C CA . ILE A 1 178 ? -61.874 -10.633 76.090 1.00 61.97 178 ILE A CA 1
ATOM 1386 C C . ILE A 1 178 ? -63.010 -11.659 76.184 1.00 61.97 178 ILE A C 1
ATOM 1388 O O . ILE A 1 178 ? -63.908 -11.463 76.999 1.00 61.97 178 ILE A O 1
ATOM 1392 N N . GLU A 1 179 ? -62.939 -12.775 75.450 1.00 57.53 179 GLU A N 1
ATOM 1393 C CA . GLU A 1 179 ? -63.931 -13.863 75.537 1.00 57.53 179 GLU A CA 1
ATOM 1394 C C . GLU A 1 179 ? -64.073 -14.392 76.971 1.00 57.53 179 GLU A C 1
ATOM 1396 O O . GLU A 1 179 ? -65.186 -14.413 77.487 1.00 57.53 179 GLU A O 1
ATOM 1401 N N . ASN A 1 180 ? -62.964 -14.677 77.668 1.00 54.94 180 ASN A N 1
ATOM 1402 C CA . ASN A 1 180 ? -63.010 -15.094 79.078 1.00 54.94 180 ASN A CA 1
ATOM 1403 C C . ASN A 1 180 ? -63.655 -14.047 79.995 1.00 54.94 180 ASN A C 1
ATOM 1405 O O . ASN A 1 180 ? -64.456 -14.392 80.855 1.00 54.94 180 ASN A O 1
ATOM 1409 N N . THR A 1 181 ? -63.344 -12.756 79.835 1.00 55.09 181 THR A N 1
ATOM 1410 C CA . THR A 1 181 ? -64.020 -11.717 80.632 1.00 55.09 181 THR A CA 1
ATOM 1411 C C . THR A 1 181 ? -65.504 -11.582 80.296 1.00 55.09 181 THR A C 1
ATOM 1413 O O . THR A 1 181 ? -66.287 -11.263 81.183 1.00 55.09 181 THR A O 1
ATOM 1416 N N . THR A 1 182 ? -65.912 -11.858 79.056 1.00 51.38 182 THR A N 1
ATOM 1417 C CA . THR A 1 182 ? -67.329 -11.814 78.658 1.00 51.38 182 THR A CA 1
ATOM 1418 C C . THR A 1 182 ? -68.087 -13.031 79.200 1.00 51.38 182 THR A C 1
ATOM 1420 O O . THR A 1 182 ? -69.225 -12.905 79.637 1.00 51.38 182 THR A O 1
ATOM 1423 N N . GLU A 1 183 ? -67.440 -14.198 79.253 1.00 48.12 183 GLU A N 1
ATOM 1424 C CA . GLU A 1 183 ? -67.980 -15.407 79.883 1.00 48.12 183 GLU A CA 1
ATOM 1425 C C . GLU A 1 183 ? -68.095 -15.252 81.411 1.00 48.12 183 GLU A C 1
ATOM 1427 O O . GLU A 1 183 ? -69.086 -15.681 82.001 1.00 48.12 183 GLU A O 1
ATOM 1432 N N . ILE A 1 184 ? -67.158 -14.545 82.055 1.00 48.06 184 ILE A N 1
ATOM 1433 C CA . ILE A 1 184 ? -67.267 -14.161 83.473 1.00 48.06 184 ILE A CA 1
ATOM 1434 C C . ILE A 1 184 ? -68.452 -13.207 83.696 1.00 48.06 184 ILE A C 1
ATOM 1436 O O . ILE A 1 184 ? -69.202 -13.386 84.650 1.00 48.06 184 ILE A O 1
ATOM 1440 N N . ILE A 1 185 ? -68.690 -12.234 82.812 1.00 45.47 185 ILE A N 1
ATOM 1441 C CA . ILE A 1 185 ? -69.848 -11.329 82.939 1.00 45.47 185 ILE A CA 1
ATOM 1442 C C . ILE A 1 185 ? -71.170 -12.096 82.735 1.00 45.47 185 ILE A C 1
ATOM 1444 O O . ILE A 1 185 ? -72.081 -11.955 83.547 1.00 45.47 185 ILE A O 1
ATOM 1448 N N . ASN A 1 186 ? -71.243 -13.011 81.764 1.00 41.09 186 ASN A N 1
ATOM 1449 C CA . ASN A 1 186 ? -72.440 -13.834 81.540 1.00 41.09 186 ASN A CA 1
ATOM 1450 C C . ASN A 1 186 ? -72.676 -14.903 82.624 1.00 41.09 186 ASN A C 1
ATOM 1452 O O . ASN A 1 186 ? -73.808 -15.334 82.819 1.00 41.09 186 ASN A O 1
ATOM 1456 N N . THR A 1 187 ? -71.640 -15.334 83.350 1.00 41.44 187 THR A N 1
ATOM 1457 C CA . THR A 1 187 ? -71.800 -16.217 84.522 1.00 41.44 187 THR A CA 1
ATOM 1458 C C . THR A 1 187 ? -72.089 -15.449 85.812 1.00 41.44 187 THR A C 1
ATOM 1460 O O . THR A 1 187 ? -72.532 -16.058 86.784 1.00 41.44 187 THR A O 1
ATOM 1463 N N . THR A 1 188 ? -71.921 -14.122 85.819 1.00 39.44 188 THR A N 1
ATOM 1464 C CA . THR A 1 188 ? -72.293 -13.272 86.960 1.00 39.44 188 THR A CA 1
ATOM 1465 C C . THR A 1 188 ? -73.730 -12.737 86.844 1.00 39.44 188 THR A C 1
ATOM 1467 O O . THR A 1 188 ? -74.368 -12.520 87.865 1.00 39.44 188 THR A O 1
ATOM 1470 N N . GLU A 1 189 ? -74.324 -12.664 85.646 1.00 38.78 189 GLU A N 1
ATOM 1471 C CA . GLU A 1 189 ? -75.770 -12.391 85.469 1.00 38.78 189 GLU A CA 1
ATOM 1472 C C . GLU A 1 189 ? -76.689 -13.620 85.673 1.00 38.78 189 GLU A C 1
ATOM 1474 O O . GLU A 1 189 ? -77.895 -13.550 85.446 1.00 38.78 189 GLU A O 1
ATOM 1479 N N . ALA A 1 190 ? -76.161 -14.749 86.161 1.00 41.53 190 ALA A N 1
ATOM 1480 C CA . ALA A 1 190 ? -76.972 -15.860 86.680 1.00 41.53 190 ALA A CA 1
ATOM 1481 C C . ALA A 1 190 ? -77.063 -15.881 88.221 1.00 41.53 190 ALA A C 1
ATOM 1483 O O . ALA A 1 190 ? -77.684 -16.781 88.788 1.00 41.53 190 ALA A O 1
ATOM 1484 N N . VAL A 1 191 ? -76.473 -14.891 88.905 1.00 46.34 191 VAL A N 1
ATOM 1485 C CA . VAL A 1 191 ? -76.600 -14.682 90.356 1.00 46.34 191 VAL A CA 1
ATOM 1486 C C . VAL A 1 191 ? -76.994 -13.230 90.622 1.00 46.34 191 VAL A C 1
ATOM 1488 O O . VAL A 1 191 ? -76.247 -12.482 91.229 1.00 46.34 191 VAL A O 1
ATOM 1491 N N . ASP A 1 192 ? -78.153 -12.817 90.121 1.00 42.16 192 ASP A N 1
ATOM 1492 C CA . ASP A 1 192 ? -79.090 -12.033 90.930 1.00 42.16 192 ASP A CA 1
ATOM 1493 C C . ASP A 1 192 ? -80.406 -11.872 90.178 1.00 42.16 192 ASP A C 1
ATOM 1495 O O . ASP A 1 192 ? -80.592 -11.003 89.330 1.00 42.16 192 ASP A O 1
ATOM 1499 N N . ASN A 1 193 ? -81.341 -12.759 90.496 1.00 42.97 193 ASN A N 1
ATOM 1500 C CA . ASN A 1 193 ? -82.746 -12.517 90.232 1.00 42.97 193 ASN A CA 1
ATOM 1501 C C . ASN A 1 193 ? -83.537 -12.950 91.470 1.00 42.97 193 ASN A C 1
ATOM 1503 O O . ASN A 1 193 ? -84.248 -13.951 91.459 1.00 42.97 193 ASN A O 1
ATOM 1507 N N . SER A 1 194 ? -83.363 -12.208 92.565 1.00 40.47 194 SER A N 1
ATOM 1508 C CA . SER A 1 194 ? -84.486 -11.896 93.448 1.00 40.47 194 SER A CA 1
ATOM 1509 C C . SER A 1 194 ? -84.236 -10.582 94.191 1.00 40.47 194 SER A C 1
ATOM 1511 O O . SER A 1 194 ? -83.521 -10.537 95.188 1.00 40.47 194 SER A O 1
ATOM 1513 N N . ASP A 1 195 ? -84.909 -9.552 93.684 1.00 43.56 195 ASP A N 1
ATOM 1514 C CA . ASP A 1 195 ? -85.485 -8.438 94.434 1.00 43.56 195 ASP A CA 1
ATOM 1515 C C . ASP A 1 195 ? -84.546 -7.423 95.101 1.00 43.56 195 ASP A C 1
ATOM 1517 O O . ASP A 1 195 ? -84.299 -7.481 96.302 1.00 43.56 195 ASP A O 1
ATOM 1521 N N . ALA A 1 196 ? -84.204 -6.361 94.362 1.00 39.84 196 ALA A N 1
ATOM 1522 C CA . ALA A 1 196 ? -84.256 -4.997 94.902 1.00 39.84 196 ALA A CA 1
ATOM 1523 C C . ALA A 1 196 ? -84.249 -3.936 93.787 1.00 39.84 196 ALA A C 1
ATOM 1525 O O . ALA A 1 196 ? -83.213 -3.540 93.269 1.00 39.84 196 ALA A O 1
ATOM 1526 N N . VAL A 1 197 ? -85.463 -3.511 93.442 1.00 39.94 197 VAL A N 1
ATOM 1527 C CA . VAL A 1 197 ? -85.903 -2.146 93.109 1.00 39.94 197 VAL A CA 1
ATOM 1528 C C . VAL A 1 197 ? -84.815 -1.095 92.820 1.00 39.94 197 VAL A C 1
ATOM 1530 O O . VAL A 1 197 ? -84.103 -0.615 93.697 1.00 39.94 197 VAL A O 1
ATOM 1533 N N . ASP A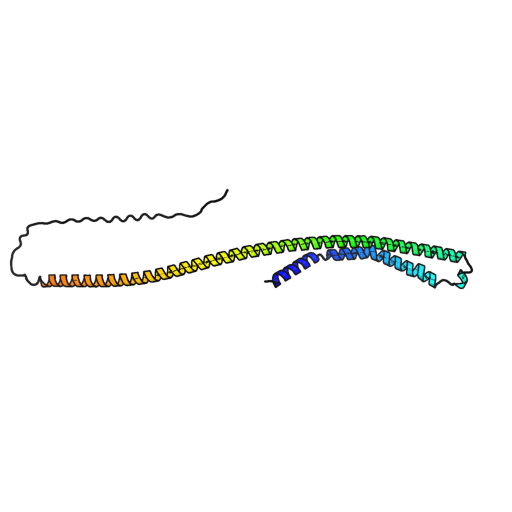 1 198 ? -84.853 -0.683 91.559 1.00 40.97 198 ASP A N 1
ATOM 1534 C CA . ASP A 1 198 ? -84.391 0.546 90.920 1.00 40.97 198 ASP A CA 1
ATOM 1535 C C . ASP A 1 198 ? -84.555 1.829 91.770 1.00 40.97 198 ASP A C 1
ATOM 1537 O O . ASP A 1 198 ? -85.664 2.161 92.197 1.00 40.97 198 ASP A O 1
ATOM 1541 N N . ASN A 1 199 ? -83.469 2.588 91.959 1.00 36.94 199 ASN A N 1
ATOM 1542 C CA . ASN A 1 199 ? -83.508 4.038 91.744 1.00 36.94 199 ASN A CA 1
ATOM 1543 C C . ASN A 1 199 ? -82.092 4.615 91.586 1.00 36.94 199 ASN A C 1
ATOM 1545 O O . ASN A 1 199 ? -81.305 4.700 92.530 1.00 36.94 199 ASN A O 1
ATOM 1549 N N . SER A 1 200 ? -81.793 5.009 90.353 1.00 37.47 200 SER A N 1
ATOM 1550 C CA . SER A 1 200 ? -80.548 5.607 89.886 1.00 37.47 200 SER A CA 1
ATOM 1551 C C . SER A 1 200 ? -80.321 7.028 90.409 1.00 37.47 200 SER A C 1
ATOM 1553 O O . SER A 1 200 ? -81.166 7.891 90.182 1.00 37.47 200 SER A O 1
ATOM 1555 N N . GLU A 1 201 ? -79.130 7.314 90.942 1.00 36.47 201 GLU A N 1
ATOM 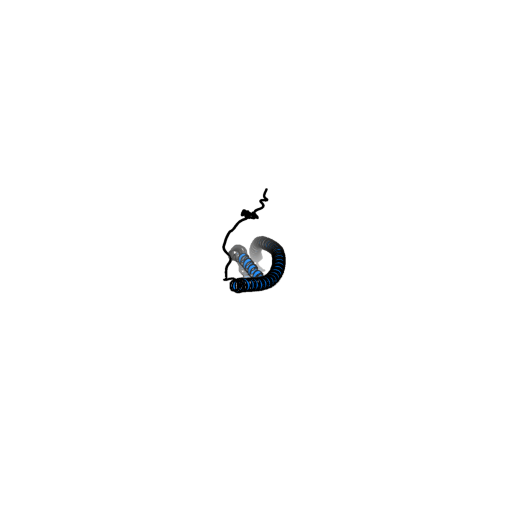1556 C CA . GLU A 1 201 ? -78.513 8.643 90.852 1.00 36.47 201 GLU A CA 1
ATOM 1557 C C . GLU A 1 201 ? -76.976 8.570 90.741 1.00 36.47 201 GLU A C 1
ATOM 1559 O O . GLU A 1 201 ? -76.324 7.734 91.359 1.00 36.47 201 GLU A O 1
ATOM 1564 N N . ALA A 1 202 ? -76.454 9.556 90.001 1.00 38.16 202 ALA A N 1
ATOM 1565 C CA . ALA A 1 202 ? -75.094 10.109 89.971 1.00 38.16 202 ALA A CA 1
ATOM 1566 C C . ALA A 1 202 ? -73.997 9.354 89.175 1.00 38.16 202 ALA A C 1
ATOM 1568 O O . ALA A 1 202 ? -73.611 8.238 89.491 1.00 38.16 202 ALA A O 1
ATOM 1569 N N . PHE A 1 203 ? -73.540 9.883 88.029 1.00 36.34 203 PHE A N 1
ATOM 1570 C CA . PHE A 1 203 ? -72.537 10.959 87.840 1.00 36.34 203 PHE A CA 1
ATOM 1571 C C . PHE A 1 203 ? -71.091 10.494 88.110 1.00 36.34 203 PHE A C 1
ATOM 1573 O O . PHE A 1 203 ? -70.671 10.464 89.259 1.00 36.34 203 PHE A O 1
ATOM 1580 N N . ASN A 1 204 ? -70.298 10.228 87.059 1.00 36.12 204 ASN A N 1
ATOM 1581 C CA . ASN A 1 204 ? -69.077 11.008 86.816 1.00 36.12 204 ASN A CA 1
ATOM 1582 C C . ASN A 1 204 ? -68.420 10.762 85.448 1.00 36.12 204 ASN A C 1
ATOM 1584 O O . ASN A 1 204 ? -68.437 9.676 84.880 1.00 36.12 204 ASN A O 1
ATOM 1588 N N . THR A 1 205 ? -67.838 11.855 84.980 1.00 41.88 205 THR A N 1
ATOM 1589 C CA . THR A 1 205 ? -67.126 12.164 83.744 1.00 41.88 205 THR A CA 1
ATOM 1590 C C . THR A 1 205 ? -65.774 11.462 83.583 1.00 41.88 205 THR A C 1
ATOM 1592 O O . THR A 1 205 ? -65.067 11.228 84.560 1.00 41.88 205 THR A O 1
ATOM 1595 N N . THR A 1 206 ? -65.334 11.265 82.333 1.00 36.69 206 THR A N 1
ATOM 1596 C CA . THR A 1 206 ? -63.983 11.682 81.901 1.00 36.69 206 THR A CA 1
ATOM 1597 C C . THR A 1 206 ? -63.904 11.805 80.376 1.00 36.69 206 THR A C 1
ATOM 1599 O O . THR A 1 206 ? -64.213 10.867 79.644 1.00 36.69 206 THR A O 1
ATOM 1602 N N . GLU A 1 207 ? -63.518 12.997 79.918 1.00 44.12 207 GLU A N 1
ATOM 1603 C CA . GLU A 1 207 ? -63.037 13.290 78.567 1.00 44.12 207 GLU A CA 1
ATOM 1604 C C . GLU A 1 207 ? -61.704 12.579 78.303 1.00 44.12 207 GLU A C 1
ATOM 1606 O O . GLU A 1 207 ? -60.858 12.531 79.192 1.00 44.12 207 GLU A O 1
ATOM 1611 N N . GLU A 1 208 ? -61.450 12.177 77.055 1.00 40.28 208 GLU A N 1
ATOM 1612 C CA . GLU A 1 208 ? -60.166 12.508 76.432 1.00 40.28 208 GLU A CA 1
ATOM 1613 C C . GLU A 1 208 ? -60.288 12.567 74.903 1.00 40.28 208 GLU A C 1
ATOM 1615 O O . GLU A 1 208 ? -60.634 11.607 74.213 1.00 40.28 208 GLU A O 1
ATOM 1620 N N . VAL A 1 209 ? -60.018 13.767 74.399 1.00 41.62 209 VAL A N 1
ATOM 1621 C CA . VAL A 1 209 ? -59.820 14.137 73.002 1.00 41.62 209 VAL A CA 1
ATOM 1622 C C . VAL A 1 209 ? -58.436 13.660 72.572 1.00 41.62 209 VAL A C 1
ATOM 1624 O O . VAL A 1 209 ? -57.464 13.949 73.258 1.00 41.62 209 VAL A O 1
ATOM 1627 N N . ASN A 1 210 ? -58.316 13.024 71.404 1.00 37.44 210 ASN A N 1
ATOM 1628 C CA . ASN A 1 210 ? -57.100 13.139 70.595 1.00 37.44 210 ASN A CA 1
ATOM 1629 C C . ASN A 1 210 ? -57.425 13.016 69.101 1.00 37.44 210 ASN A C 1
ATOM 1631 O O . ASN A 1 210 ? -57.634 11.940 68.544 1.00 37.44 210 ASN A O 1
ATOM 1635 N N . THR A 1 211 ? -57.464 14.185 68.471 1.00 44.84 211 THR A N 1
ATOM 1636 C CA . THR A 1 211 ? -57.403 14.445 67.033 1.00 44.84 211 THR A CA 1
ATOM 1637 C C . THR A 1 211 ? -56.128 13.869 66.419 1.00 44.84 211 THR A C 1
ATOM 1639 O O . THR A 1 211 ? -55.034 14.138 66.909 1.00 44.84 211 THR A O 1
ATOM 1642 N N . THR A 1 212 ? -56.242 13.148 65.304 1.00 40.56 212 THR A N 1
ATOM 1643 C CA . THR A 1 212 ? -55.102 12.868 64.416 1.00 40.56 212 THR A CA 1
ATOM 1644 C C . THR A 1 212 ? -55.392 13.471 63.046 1.00 40.56 212 THR A C 1
ATOM 1646 O O . THR A 1 212 ? -56.075 12.875 62.217 1.00 40.56 212 THR A O 1
ATOM 1649 N N . GLU A 1 213 ? -54.888 14.685 62.822 1.00 44.09 213 GLU A N 1
ATOM 1650 C CA . GLU A 1 213 ? -54.640 15.195 61.476 1.00 44.09 213 GLU A CA 1
ATOM 1651 C C . GLU A 1 213 ? -53.390 14.501 60.926 1.00 44.09 213 GLU A C 1
ATOM 1653 O O . GLU A 1 213 ? -52.324 14.546 61.536 1.00 44.09 213 GLU A O 1
ATOM 1658 N N . ALA A 1 214 ? -53.513 13.864 59.764 1.00 41.09 214 ALA A N 1
ATOM 1659 C CA . ALA A 1 214 ? -52.376 13.431 58.964 1.00 41.09 214 ALA A CA 1
ATOM 1660 C C . ALA A 1 214 ? -52.471 14.110 57.595 1.00 41.09 214 ALA A C 1
ATOM 1662 O O . ALA A 1 214 ? -53.056 13.587 56.647 1.00 41.09 214 ALA A O 1
ATOM 1663 N N . THR A 1 215 ? -51.906 15.310 57.504 1.00 45.19 215 THR A N 1
ATOM 1664 C CA . THR A 1 215 ? -51.522 15.944 56.246 1.00 45.19 215 THR A CA 1
ATOM 1665 C C . THR A 1 215 ? -50.209 15.316 55.780 1.00 45.19 215 THR A C 1
ATOM 1667 O O . THR A 1 215 ? -49.161 15.527 56.376 1.00 45.19 215 THR A O 1
ATOM 1670 N N . ASN A 1 216 ? -50.247 14.537 54.696 1.00 37.28 216 ASN A N 1
ATOM 1671 C CA . ASN A 1 216 ? -49.044 14.213 53.929 1.00 37.28 216 ASN A CA 1
ATOM 1672 C C . ASN A 1 216 ? -49.106 14.963 52.600 1.00 37.28 216 ASN A C 1
ATOM 1674 O O . ASN A 1 216 ? -49.735 14.535 51.632 1.00 37.28 216 ASN A O 1
ATOM 1678 N N . THR A 1 217 ? -48.448 16.117 52.584 1.00 40.41 217 THR A N 1
ATOM 1679 C CA . THR A 1 217 ? -48.069 16.850 51.381 1.00 40.41 217 THR A CA 1
ATOM 1680 C C . THR A 1 217 ? -47.140 15.991 50.532 1.00 40.41 217 THR A C 1
ATOM 1682 O O . THR A 1 217 ? -46.072 15.565 50.967 1.00 40.41 217 THR A O 1
ATOM 1685 N N . THR A 1 218 ? -47.566 15.735 49.300 1.00 44.34 218 THR A N 1
ATOM 1686 C CA . THR A 1 218 ? -46.757 15.117 48.252 1.00 44.34 218 THR A CA 1
ATOM 1687 C C . THR A 1 218 ? -45.812 16.180 47.688 1.00 44.34 218 THR A C 1
ATOM 1689 O O . THR A 1 218 ? -46.228 16.986 46.858 1.00 44.34 218 THR A O 1
ATOM 1692 N N . GLU A 1 219 ? -44.554 16.219 48.130 1.00 47.59 219 GLU A N 1
ATOM 1693 C CA . GLU A 1 219 ? -43.524 16.979 47.414 1.00 47.59 219 GLU A CA 1
ATOM 1694 C C . GLU A 1 219 ? -42.959 16.135 46.271 1.00 47.59 219 GLU A C 1
ATOM 1696 O O . GLU A 1 219 ? -42.235 15.155 46.448 1.00 47.59 219 GLU A O 1
ATOM 1701 N N . ALA A 1 220 ? -43.332 16.545 45.063 1.00 46.38 220 ALA A N 1
ATOM 1702 C CA . ALA A 1 220 ? -42.702 16.144 43.825 1.00 46.38 220 ALA A CA 1
ATOM 1703 C C . ALA A 1 220 ? -41.280 16.728 43.760 1.00 46.38 220 ALA A C 1
ATOM 1705 O O . ALA A 1 220 ? -41.105 17.925 43.532 1.00 46.38 220 ALA A O 1
ATOM 1706 N N . VAL A 1 221 ? -40.253 15.885 43.894 1.00 46.06 221 VAL A N 1
ATOM 1707 C CA . VAL A 1 221 ? -38.892 16.255 43.480 1.00 46.06 221 VAL A CA 1
ATOM 1708 C C . VAL A 1 221 ? -38.838 16.179 41.958 1.00 46.06 221 VAL A C 1
ATOM 1710 O O . VAL A 1 221 ? -38.713 15.118 41.347 1.00 46.06 221 VAL A O 1
ATOM 1713 N N . ASN A 1 222 ? -39.024 17.351 41.363 1.00 42.62 222 ASN A N 1
ATOM 1714 C CA . ASN A 1 222 ? -38.936 17.611 39.940 1.00 42.62 222 ASN A CA 1
ATOM 1715 C C . ASN A 1 222 ? -37.478 17.527 39.441 1.00 42.62 222 ASN A C 1
ATOM 1717 O O . ASN A 1 222 ? -36.523 17.662 40.204 1.00 42.62 222 ASN A O 1
ATOM 1721 N N . GLY A 1 223 ? -37.364 17.295 38.133 1.00 40.31 223 GLY A N 1
ATOM 1722 C CA . GLY A 1 223 ? -36.176 17.088 37.305 1.00 40.31 223 GLY A CA 1
ATOM 1723 C C . GLY A 1 223 ? -34.916 17.868 37.686 1.00 40.31 223 GLY A C 1
ATOM 1724 O O . GLY A 1 223 ? -34.952 19.023 38.082 1.00 40.31 223 GLY A O 1
ATOM 1725 N N . ARG A 1 224 ? -33.755 17.214 37.605 1.00 45.12 224 ARG A N 1
ATOM 1726 C CA . ARG A 1 224 ? -32.949 17.072 36.373 1.00 45.12 224 ARG A CA 1
ATOM 1727 C C . ARG A 1 224 ? -32.363 18.392 35.852 1.00 45.12 224 ARG A C 1
ATOM 1729 O O . ARG A 1 224 ? -33.075 19.313 35.480 1.00 45.12 224 ARG A O 1
ATOM 1736 N N . PHE A 1 225 ? -31.055 18.283 35.615 1.00 48.12 225 PHE A N 1
ATOM 1737 C CA . PHE A 1 225 ? -30.235 18.973 34.619 1.00 48.12 225 PHE A CA 1
ATOM 1738 C C . PHE A 1 225 ? -29.487 20.238 35.060 1.00 48.12 225 PHE A C 1
ATOM 1740 O O . PHE A 1 225 ? -29.927 21.370 34.889 1.00 48.12 225 PHE A O 1
ATOM 1747 N N . PHE A 1 226 ? -28.253 19.997 35.515 1.00 49.56 226 PHE A N 1
ATOM 1748 C CA . PHE A 1 226 ? -27.145 20.939 35.421 1.00 49.56 226 PHE A CA 1
ATOM 1749 C C . PHE A 1 226 ? -26.974 21.410 33.968 1.00 49.56 226 PHE A C 1
ATOM 1751 O O . PHE A 1 226 ? -26.736 20.612 33.061 1.00 49.56 226 PHE A O 1
ATOM 1758 N N . ARG A 1 227 ? -27.066 22.726 33.766 1.00 51.28 227 ARG A N 1
ATOM 1759 C CA . ARG A 1 227 ? -26.531 23.440 32.604 1.00 51.28 227 ARG A CA 1
ATOM 1760 C C . ARG A 1 227 ? -25.108 23.880 32.943 1.00 51.28 227 ARG A C 1
ATOM 1762 O O . ARG A 1 227 ? -24.927 24.652 33.878 1.00 51.28 227 ARG A O 1
ATOM 1769 N N . VAL A 1 228 ? -24.129 23.457 32.149 1.00 51.94 228 VAL A N 1
ATOM 1770 C CA . VAL A 1 228 ? -22.842 24.155 32.018 1.00 51.94 228 VAL A CA 1
ATOM 1771 C C . VAL A 1 228 ? -22.563 24.289 30.530 1.00 51.94 228 VAL A C 1
ATOM 1773 O O . VAL A 1 228 ? -22.357 23.279 29.864 1.00 51.94 228 VAL A O 1
ATOM 1776 N N . SER A 1 229 ? -22.615 25.516 30.012 1.00 55.94 229 SER A N 1
ATOM 1777 C CA . SER A 1 229 ? -21.981 25.947 28.757 1.00 55.94 229 SER A CA 1
ATOM 1778 C C . SER A 1 229 ? -22.119 27.465 28.615 1.00 55.94 229 SER A C 1
ATOM 1780 O O . SER A 1 229 ? -23.212 27.942 28.310 1.00 55.94 229 SER A O 1
ATOM 1782 N N . SER A 1 230 ? -21.023 28.189 28.847 1.00 57.50 230 SER A N 1
ATOM 1783 C CA . SER A 1 230 ? -20.379 29.119 27.899 1.00 57.50 230 SER A CA 1
ATOM 1784 C C . SER A 1 230 ? -19.183 29.765 28.585 1.00 57.50 230 SER A C 1
ATOM 1786 O O . SER A 1 230 ? -19.428 30.469 29.590 1.00 57.50 230 SER A O 1
#

Secondary structure (DSSP, 8-state):
-HHHHHHHHHHHHHHHH--THHHHHHHHHIIIIIHHHHHHHHHHIIIIIIIHHHH--HHHHHT-HHHHHHHHHHHHHHHHHHHHHHHHHHHHHHHHHHHHHHHHHHHHHHHHHHHHHHHHHHHHHHHHHHHHHHHHHHHHHHHHHHHHHHHHHHHHHHHHHHHHHHHHHHHHHHHHHHHHHHHHHHHHTTS--S------------------------------------

Foldseek 3Di:
DVVVVVVVVVVVVCVVVVPPVVVVVLVVLCVPQAVVLVVVLVCLCVCQPVVVVVPDPVVVVVVPPVSVVVSVVSNVVSVVSSVVSVVSNVVSVVVVVVVVVVVVVVVVVVVVVVVVVVVVVVVVVVVVVVVVVVVVVVVVVVVVVVVVVVVVVVVVVVVVVVVVVVVVVVVVVVVVVVVVVVVVVVVVVVPDPDDDDDDDDDDDDDDDDDDDDDDDDDDDPDDDDDDDDD

pLDDT: mean 79.3, std 21.53, range [36.12, 98.56]

Sequence (230 aa):
MGYLSILIFLLAVTASVGQTNDMDWYRSQLNQLIIPPYTRAYSILQNDIIGRLLTINVVEIFDNQTEVSKLADKLSCSTSEVLTLLSAMMNNMNVLLTALDNKLIKIVAAVSAKQAEIEQSEMRRAIAHSSVVEAQNLVRNSENDLQNKQQVLTNVEAELSAANNKLERARRCRTLKIENTTEIINTTEAVDNSDAVDNSEAFNTTEEVNTTEATNTTEAVNGRFFRVSS

Radius of gyration: 58.58 Å; chains: 1; bounding box: 128×45×152 Å

=== Feature glossary ===
Reading guide. The protein is described through the following features:

Foldseek 3Di. A 3Di character summarizes, for each residue, the relative orientation of the Cα frame of its nearest spatial neighbor. Because it encodes fold topology rather than chemistry, 3Di alignments detect remote structural similarity that sequence alignment misses.

Contact-map, Ramachandran, and PAE plots. Plot images: a contact map (which residues are close in 3D, as an N×N binary image), a Ramachandran scatter (backbone torsion angles, revealing secondary-structure composition at a glance), and — for AlphaFold structures — a PAE heatmap (pairwise prediction confidence).

Radius of gyration, Cα contacts, bounding box. Radius of gyration (Rg) is the root-mean-square distance of Cα atoms from their centroid — a single number for overall size and compactness. A globular domain of N residues has Rg ≈ 2.2·N^0.38 Å; an extended or disordered chain has a much larger Rg. The Cα contact count is the number of residue pairs whose Cα atoms are within 8 Å and are more than four positions apart in sequence — a standard proxy for tertiary packing density. The bounding box is the smallest axis-aligned box enclosing all Cα atoms.

Secondary structure (8-state, DSSP). Eight-state secondary structure (DSSP): H is the canonical α-helix, G the tighter 3₁₀-helix, I the wider π-helix; E/B are β-structure, T and S are turns and bends, and '-' is everything else. DSSP derives these from the pattern of main-chain N–H···O=C hydrogen bonds, not from the sequence.

B-factor. B-factor (Debye–Waller factor) reflects atomic displacement in the crystal lattice. It is an experimental observable (units Å²), not a prediction; low values mean the atom is pinned down, high values mean it moves or is heterogeneous across the crystal.

pLDDT. pLDDT is the predicted lDDT-Cα score: AlphaFold's confidence that the local environment of each residue (all inter-atomic distances within 15 Å) is correctly placed. It is a per-residue number between 0 and 100, with higher meaning more reliable.

Nearest PDB structures. Nearest PDB neighbors are the top structural matches found by Foldseek when searching this structure against the entire Protein Data Bank. Each hit reports a TM-score (0 to 1; >0.5 almost always implies the same fold) and an E-value. These are *structural* homologs — they may share no detectable sequence similarity.

Solvent-accessible surface area. Accessible surface area quantifies burial. A residue with SASA near zero is packed into the hydrophobic core; one with SASA >100 Å² sits on the surface. Computed here via the Shrake–Rupley numerical algorithm with a 1.4 Å probe.

Rendered structure images. Structure images are PyMOL renders from six orthogonal camera directions. Cartoon representation draws helices as coils and strands as arrows; sticks shows the backbone as bonds; surface shows the solvent-excluded envelope. Rainbow coloring maps sequence position to hue (blue→red, N→C); chain coloring assigns a distinct color per polypeptide.

Backbone torsions (φ/ψ). φ (phi) and ψ (psi) are the two rotatable backbone dihedrals per residue: φ is the C(i-1)–N–Cα–C torsion, ψ is the N–Cα–C–N(i+1) torsion, both in degrees on (−180°, 180°]. α-helical residues cluster near (−60°, −45°); β-strand residues near (−120°, +130°). A Ramachandran plot is simply a scatter of (φ, ψ) for every residue.

Predicted aligned error. Predicted Aligned Error (PAE) is an AlphaFold confidence matrix: entry (i, j) is the expected error in the position of residue j, in ångströms, when the prediction is superimposed on the true structure at residue i. Low PAE within a block of residues means that block is internally rigid and well-predicted; high PAE between two blocks means their relative placement is uncertain even if each block individually is confident.

mmCIF coordinates. Structure coordinates are given as an mmCIF _atom_site loop: one row per atom with element, residue name, chain id, sequence number, and x/y/z position in Å. Only the four main-chain atoms per residue are included here; side chains are omitted to keep the record compact.

InterPro / GO / CATH / organism. Database cross-references. InterPro integrates a dozen domain/family signature databases into unified entries with residue-range hits. GO terms attach function/process/location labels with evidence codes. CATH codes position the fold in a four-level structural taxonomy. Organism is the NCBI-taxonomy species name.

Secondary structure (3-state, P-SEA). SS3 is a coarse helix/strand/coil call (letters a/b/c) made by the P-SEA algorithm from inter-Cα distances and dihedrals. It is less detailed than DSSP but needs only Cα positions.

Sequence. Sequence gives the chain of amino acids in standard one-letter code (A=alanine, C=cysteine, …, Y=tyrosine), read N→C. It is the only feature that is directly encoded by the gene; all structural features are derived from the folded form of this sequence.